Protein AF-A0A218QKJ3-F1 (afdb_monomer_lite)

Secondary structure (DSSP, 8-state):
--------SSSSSSSSSTTTGGG-------HHHHHHHHHHHHHHHHHHHHHHHHHHHHHHHTT-HHHHHHHHHHHHHHHHHHHHHHHHHT-S-HHHIIIIIGGGGSTTSSS-TT--GGG-HHHHHHHHHHHHHHHHHHT--GGGHHHHHHHHHHHHHHHHHHHHHHHHTTTTTSEETTEEEEEHHHHHHHHHHHHHHHH-TT-GGGGS-TTTTTSS--

Sequence (218 aa):
MEICHDDQNLYQTNFNHLTKERFRTTTKVDPQRIWKGFHWSFFINIQGLIICLHRFEMSLAVGNIPAAQIELEAAAQLMMASGASMKLAGSFSRQEYESQVRPTMTPPHVQSNDFSGLMSWEHSWLVKIWKRLQPAFEKLPATLQPEYDKFVAAYFSLAIAHKAVCEKFGGAETGSLRCDKSTAVEVLDRFGQNRWRLIDPNLKVSNGCPFQRFEAEN

pLDDT: mean 80.52, std 21.74, range [24.2, 98.81]

Structure (mmCIF, N/CA/C/O backbone):
data_AF-A0A218QKJ3-F1
#
_entry.id   AF-A0A218QKJ3-F1
#
loop_
_atom_site.group_PDB
_atom_site.id
_atom_site.type_symbol
_atom_site.label_atom_id
_atom_site.label_alt_id
_atom_site.label_comp_id
_atom_site.label_asym_id
_atom_site.label_entity_id
_atom_site.label_seq_id
_atom_site.pdbx_PDB_ins_code
_atom_site.Cartn_x
_atom_site.Cartn_y
_atom_site.Cartn_z
_atom_site.occupancy
_atom_site.B_iso_or_equiv
_atom_site.auth_seq_id
_atom_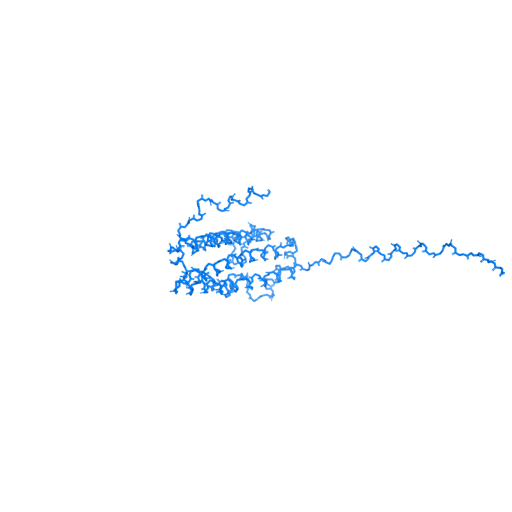site.auth_comp_id
_atom_site.auth_asym_id
_atom_site.auth_atom_id
_atom_site.pdbx_PDB_model_num
ATOM 1 N N . MET A 1 1 ? 69.438 47.096 2.381 1.00 26.27 1 MET A N 1
ATOM 2 C CA . MET A 1 1 ? 70.160 47.579 1.191 1.00 26.27 1 MET A CA 1
ATOM 3 C C . MET A 1 1 ? 69.880 46.570 0.092 1.00 26.27 1 MET A C 1
ATOM 5 O O . MET A 1 1 ? 69.985 45.387 0.374 1.00 26.27 1 MET A O 1
ATOM 9 N N . GLU A 1 2 ? 69.447 47.081 -1.058 1.00 25.34 2 GLU A N 1
ATOM 10 C CA . GLU A 1 2 ? 69.092 46.412 -2.323 1.00 25.34 2 GLU A CA 1
ATOM 11 C C . GLU A 1 2 ? 67.799 45.579 -2.436 1.00 25.34 2 GLU A C 1
ATOM 13 O O . GLU A 1 2 ? 67.572 44.572 -1.774 1.00 25.34 2 GLU A O 1
ATOM 18 N N . ILE A 1 3 ? 66.965 46.090 -3.347 1.00 33.84 3 ILE A N 1
ATOM 19 C CA . ILE A 1 3 ? 65.785 45.529 -4.002 1.00 33.84 3 ILE A CA 1
ATOM 20 C C . ILE A 1 3 ? 66.281 44.961 -5.338 1.00 33.84 3 ILE A C 1
ATOM 22 O O . ILE A 1 3 ? 67.101 45.618 -5.976 1.00 33.84 3 ILE A O 1
ATOM 26 N N . CYS A 1 4 ? 65.727 43.847 -5.824 1.00 24.20 4 CYS A N 1
ATOM 27 C CA . CYS A 1 4 ? 65.583 43.662 -7.271 1.00 24.20 4 CYS A CA 1
ATOM 28 C C . CYS A 1 4 ? 64.344 42.824 -7.615 1.00 24.20 4 CYS A C 1
ATOM 30 O O . CYS A 1 4 ? 64.067 41.804 -6.986 1.00 24.20 4 CYS A O 1
ATOM 32 N N . HIS A 1 5 ? 63.594 43.345 -8.584 1.00 31.83 5 HIS A N 1
ATOM 33 C CA . HIS A 1 5 ? 62.370 42.828 -9.188 1.00 31.83 5 HIS A CA 1
ATOM 34 C C . HIS A 1 5 ? 62.595 41.548 -10.005 1.00 31.83 5 HIS A C 1
ATOM 36 O O . HIS A 1 5 ? 63.638 41.407 -10.631 1.00 31.83 5 HIS A O 1
ATOM 42 N N . ASP A 1 6 ? 61.591 40.665 -10.016 1.00 35.50 6 ASP A N 1
ATOM 43 C CA . ASP A 1 6 ? 60.761 40.282 -11.181 1.00 35.50 6 ASP A CA 1
ATOM 44 C C . ASP A 1 6 ? 60.303 38.823 -11.052 1.00 35.50 6 ASP A C 1
ATOM 46 O O . ASP A 1 6 ? 61.117 37.915 -11.128 1.00 35.50 6 ASP A O 1
ATOM 50 N N . ASP A 1 7 ? 58.996 38.613 -10.842 1.00 36.03 7 ASP A N 1
ATOM 51 C CA . ASP A 1 7 ? 58.264 37.405 -11.264 1.00 36.03 7 ASP A CA 1
ATOM 52 C C . ASP A 1 7 ? 56.765 37.555 -10.933 1.00 36.03 7 ASP A C 1
ATOM 54 O O . ASP A 1 7 ? 56.194 36.911 -10.051 1.00 36.03 7 ASP A O 1
ATOM 58 N N . GLN A 1 8 ? 56.088 38.449 -11.654 1.00 40.66 8 GLN A N 1
ATOM 59 C CA . GLN A 1 8 ? 54.626 38.462 -11.734 1.00 40.66 8 GLN A CA 1
ATOM 60 C C . GLN A 1 8 ? 54.202 38.105 -13.158 1.00 40.66 8 GLN A C 1
ATOM 62 O O . GLN A 1 8 ? 53.822 39.000 -13.902 1.00 40.66 8 GLN A O 1
ATOM 67 N N . ASN A 1 9 ? 54.286 36.827 -13.564 1.00 44.34 9 ASN A N 1
ATOM 68 C CA . ASN A 1 9 ? 53.449 36.317 -14.671 1.00 44.34 9 ASN A CA 1
ATOM 69 C C . ASN A 1 9 ? 53.407 34.789 -14.904 1.00 44.34 9 ASN A C 1
ATOM 71 O O . ASN A 1 9 ? 53.088 34.355 -16.008 1.00 44.34 9 ASN A O 1
ATOM 75 N N . LEU A 1 10 ? 53.651 33.939 -13.897 1.00 37.09 10 LEU A N 1
ATOM 76 C CA . LEU A 1 10 ? 53.623 32.473 -14.098 1.00 37.09 10 LEU A CA 1
ATOM 77 C C . LEU A 1 10 ? 52.616 31.679 -13.249 1.00 37.09 10 LEU A C 1
ATOM 79 O O . LEU A 1 10 ? 52.586 30.455 -13.335 1.00 37.09 10 LEU A O 1
ATOM 83 N N . TYR A 1 11 ? 51.717 32.338 -12.508 1.00 36.16 11 TYR A N 1
ATOM 84 C CA . TYR A 1 11 ? 50.774 31.644 -11.610 1.00 36.16 11 TYR A CA 1
ATOM 85 C C . TYR A 1 11 ? 49.278 31.819 -11.921 1.00 36.16 11 TYR A C 1
ATOM 87 O O . TYR A 1 11 ? 48.446 31.432 -11.103 1.00 36.16 11 TYR A O 1
ATOM 95 N N . GLN A 1 12 ? 48.895 32.316 -13.106 1.00 41.03 12 GLN A N 1
ATOM 96 C CA . GLN A 1 12 ? 47.471 32.510 -13.442 1.00 41.03 12 GLN A CA 1
ATOM 97 C C . GLN A 1 12 ? 46.875 31.515 -14.455 1.00 41.03 12 GLN A C 1
ATOM 99 O O . GLN A 1 12 ? 45.688 31.616 -14.762 1.00 41.03 12 GLN A O 1
ATOM 104 N N . THR A 1 13 ? 47.632 30.541 -14.968 1.00 44.75 13 THR A N 1
ATOM 105 C CA . THR A 1 13 ? 47.156 29.674 -16.071 1.00 44.75 13 THR A CA 1
ATOM 106 C C . THR A 1 13 ? 46.789 28.240 -15.686 1.00 44.75 13 THR A C 1
ATOM 108 O O . THR A 1 13 ? 46.172 27.560 -16.498 1.00 44.75 13 THR A O 1
ATOM 111 N N . ASN A 1 14 ? 47.046 27.784 -14.453 1.00 45.41 14 ASN A N 1
ATOM 112 C CA . ASN A 1 14 ? 46.810 26.377 -14.074 1.00 45.41 14 ASN A CA 1
ATOM 113 C C . ASN A 1 14 ? 45.727 26.116 -13.011 1.00 45.41 14 ASN A C 1
ATOM 115 O O . ASN A 1 14 ? 45.488 24.961 -12.668 1.00 45.41 14 ASN A O 1
ATOM 119 N N . PHE A 1 15 ? 44.998 27.131 -12.534 1.00 39.06 15 PHE A N 1
ATOM 120 C CA . PHE A 1 15 ? 43.922 26.913 -11.546 1.00 39.06 15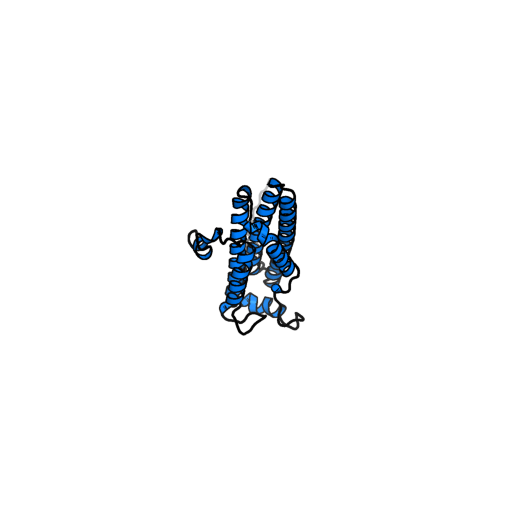 PHE A CA 1
ATOM 121 C C . PHE A 1 15 ? 42.522 26.680 -12.147 1.00 39.06 15 PHE A C 1
ATOM 123 O O . PHE A 1 15 ? 41.641 26.144 -11.473 1.00 39.06 15 PHE A O 1
ATOM 130 N N . ASN A 1 16 ? 42.314 27.017 -13.425 1.00 43.22 16 ASN A N 1
ATOM 131 C CA . ASN A 1 16 ? 40.996 26.929 -14.070 1.00 43.22 16 ASN A CA 1
ATOM 132 C C . ASN A 1 16 ? 40.737 25.614 -14.824 1.00 43.22 16 ASN A C 1
ATOM 134 O O . ASN A 1 16 ? 39.584 25.325 -15.147 1.00 43.22 16 ASN A O 1
ATOM 138 N N . HIS A 1 17 ? 41.768 24.804 -15.094 1.00 41.75 17 HIS A N 1
ATOM 139 C CA . HIS A 1 17 ? 41.601 23.552 -15.845 1.00 41.75 17 HIS A CA 1
ATOM 140 C C . HIS A 1 17 ? 41.357 22.330 -14.941 1.00 41.75 17 HIS A C 1
ATOM 142 O O . HIS A 1 17 ? 40.663 21.400 -15.341 1.00 41.75 17 HIS A O 1
ATOM 148 N N . LEU A 1 18 ? 41.846 22.350 -13.694 1.00 45.19 18 LEU A N 1
ATOM 149 C CA . LEU A 1 18 ? 41.719 21.227 -12.749 1.00 45.19 18 LEU A CA 1
ATOM 150 C C . LEU A 1 18 ? 40.442 21.265 -11.888 1.00 45.19 18 LEU A C 1
ATOM 152 O O . LEU A 1 18 ? 40.102 20.282 -11.233 1.00 45.19 18 LEU A O 1
ATOM 156 N N . THR A 1 19 ? 39.705 22.377 -11.895 1.00 45.38 19 THR A N 1
ATOM 157 C CA . THR A 1 19 ? 38.467 22.554 -11.113 1.00 45.38 19 THR A CA 1
ATOM 158 C C . THR A 1 19 ? 37.191 22.312 -11.926 1.00 45.38 19 THR A C 1
ATOM 160 O O . THR A 1 19 ? 36.153 22.003 -11.343 1.00 45.38 19 THR A O 1
ATOM 163 N N . LYS A 1 20 ? 37.252 22.368 -13.265 1.00 44.00 20 LYS A N 1
ATOM 164 C CA . LYS A 1 20 ? 36.084 22.157 -14.143 1.00 44.00 20 LYS A CA 1
ATOM 165 C C . LYS A 1 20 ? 35.767 20.690 -14.441 1.00 44.00 20 LYS A C 1
ATOM 167 O O . LYS A 1 20 ? 34.597 20.364 -14.617 1.00 44.00 20 LYS A O 1
ATOM 172 N N . GLU A 1 21 ? 36.759 19.801 -14.450 1.00 41.22 21 GLU A N 1
ATOM 173 C CA . GLU A 1 21 ? 36.525 18.378 -14.755 1.00 41.22 21 GLU A CA 1
ATOM 174 C C . GLU A 1 21 ? 36.031 17.560 -13.555 1.00 41.22 21 GLU A C 1
ATOM 176 O O . GLU A 1 21 ? 35.407 16.517 -13.729 1.00 41.22 21 GLU A O 1
ATOM 181 N N . ARG A 1 22 ? 36.219 18.047 -12.322 1.00 45.00 22 ARG A N 1
ATOM 182 C CA . ARG A 1 22 ? 35.853 17.295 -11.109 1.00 45.00 22 ARG A CA 1
ATOM 183 C C . ARG A 1 22 ? 34.392 17.456 -10.669 1.00 45.00 22 ARG A C 1
ATOM 185 O O . ARG A 1 22 ? 33.974 16.806 -9.719 1.00 45.00 22 ARG A O 1
ATOM 192 N N . PHE A 1 23 ? 33.615 18.296 -11.357 1.00 50.22 23 PHE A N 1
ATOM 193 C CA . PHE A 1 23 ? 32.250 18.676 -10.958 1.00 50.22 23 PHE A CA 1
ATOM 194 C C . PHE A 1 23 ? 31.146 18.294 -11.956 1.00 50.22 23 PHE A C 1
ATOM 196 O O . PHE A 1 23 ? 30.033 18.810 -11.866 1.00 50.22 23 PHE A O 1
ATOM 203 N N . ARG A 1 24 ? 31.404 17.374 -12.895 1.00 48.19 24 ARG A N 1
ATOM 204 C CA . ARG A 1 24 ? 30.363 16.818 -13.782 1.00 48.19 24 ARG A CA 1
ATOM 205 C C . ARG A 1 24 ? 30.583 15.345 -14.117 1.00 48.19 24 ARG A C 1
ATOM 207 O O . ARG A 1 24 ? 30.546 14.935 -15.268 1.00 48.19 24 ARG A O 1
ATOM 214 N N . THR A 1 25 ? 30.708 14.517 -13.094 1.00 43.50 25 THR A N 1
ATOM 215 C CA . THR A 1 25 ? 30.174 13.157 -13.188 1.00 43.50 25 THR A CA 1
ATOM 216 C C . THR A 1 25 ? 29.020 13.085 -12.216 1.00 43.50 25 THR A C 1
ATOM 218 O O . THR A 1 25 ? 29.196 12.709 -11.059 1.00 43.50 25 THR A O 1
ATOM 221 N N . THR A 1 26 ? 27.831 13.495 -12.665 1.00 52.53 26 THR A N 1
ATOM 222 C CA . THR A 1 26 ? 26.588 13.036 -12.047 1.00 52.53 26 THR A CA 1
ATOM 223 C C . THR A 1 26 ? 26.713 11.522 -12.027 1.00 52.53 26 THR A C 1
ATOM 225 O O . THR A 1 26 ? 26.722 10.895 -13.086 1.00 52.53 26 THR A O 1
ATOM 228 N N . THR A 1 27 ? 26.955 10.933 -10.858 1.00 54.50 27 THR A N 1
ATOM 229 C CA . THR A 1 27 ? 27.052 9.483 -10.731 1.00 54.50 27 THR A CA 1
ATOM 230 C C . THR A 1 27 ? 25.664 8.981 -11.078 1.00 54.50 27 THR A C 1
ATOM 232 O O . THR A 1 27 ? 24.740 9.101 -10.277 1.00 54.50 27 THR A O 1
ATOM 235 N N . LYS A 1 28 ? 25.473 8.553 -12.328 1.00 72.12 28 LYS A N 1
ATOM 236 C CA . LYS A 1 28 ? 24.187 8.055 -12.788 1.00 72.12 28 LYS A CA 1
ATOM 237 C C . LYS A 1 28 ? 23.906 6.820 -11.943 1.00 72.12 28 LYS A C 1
ATOM 239 O O . LYS A 1 28 ? 24.621 5.826 -12.046 1.00 72.12 28 LYS A O 1
ATOM 244 N N . VAL A 1 29 ? 22.962 6.940 -11.014 1.00 79.19 29 VAL A N 1
ATOM 245 C CA . VAL A 1 29 ? 22.642 5.856 -10.090 1.00 79.19 29 VAL A CA 1
ATOM 246 C C . VAL A 1 29 ? 22.086 4.702 -10.920 1.00 79.19 29 VAL A C 1
ATOM 248 O O . VAL A 1 29 ? 21.193 4.900 -11.740 1.00 79.19 29 VAL A O 1
ATOM 251 N N . ASP A 1 30 ? 22.651 3.514 -10.731 1.00 92.50 30 ASP A N 1
ATOM 252 C CA . ASP A 1 30 ? 22.286 2.303 -11.465 1.00 92.50 30 ASP A CA 1
ATOM 253 C C . ASP A 1 30 ? 20.786 1.963 -11.275 1.00 92.50 30 ASP A C 1
ATOM 255 O O . ASP A 1 30 ? 20.358 1.741 -10.132 1.00 92.50 30 ASP A O 1
ATOM 259 N N . PRO A 1 31 ? 19.987 1.885 -12.362 1.00 94.19 31 PRO A N 1
ATOM 260 C CA . PRO A 1 31 ? 18.581 1.486 -12.325 1.00 94.19 31 PRO A CA 1
ATOM 261 C C . PRO A 1 31 ? 18.326 0.175 -11.578 1.00 94.19 31 PRO A C 1
ATOM 263 O O . PRO A 1 31 ? 17.335 0.072 -10.854 1.00 94.19 31 PRO A O 1
ATOM 266 N N . GLN A 1 32 ? 19.222 -0.816 -11.676 1.00 92.81 32 GLN A N 1
ATOM 267 C CA . GLN A 1 32 ? 19.058 -2.071 -10.937 1.00 92.81 32 GLN A CA 1
ATOM 268 C C . GLN A 1 32 ? 19.206 -1.869 -9.429 1.00 92.81 32 GLN A C 1
ATOM 270 O O . GLN A 1 32 ? 18.462 -2.471 -8.650 1.00 92.81 32 GLN A O 1
ATOM 275 N N . ARG A 1 33 ? 20.149 -1.024 -8.995 1.00 94.31 33 ARG A N 1
ATOM 276 C CA . ARG A 1 33 ? 20.320 -0.678 -7.576 1.00 94.31 33 ARG A CA 1
ATOM 277 C C . ARG A 1 33 ? 19.131 0.107 -7.040 1.00 94.31 33 ARG A C 1
ATOM 279 O O . ARG A 1 33 ? 18.697 -0.194 -5.931 1.00 94.31 33 ARG A O 1
ATOM 286 N N . ILE A 1 34 ? 18.582 1.045 -7.816 1.00 95.19 34 ILE A N 1
ATOM 287 C CA . ILE A 1 34 ? 17.342 1.762 -7.469 1.00 95.19 34 ILE A CA 1
ATOM 288 C C . ILE A 1 34 ? 16.198 0.762 -7.311 1.00 95.19 34 ILE A C 1
ATOM 290 O O . ILE A 1 34 ? 15.566 0.704 -6.255 1.00 95.19 34 ILE A O 1
ATOM 294 N N . TRP A 1 35 ? 15.971 -0.064 -8.336 1.00 94.06 35 TRP A N 1
ATOM 295 C CA . TRP A 1 35 ? 14.900 -1.053 -8.352 1.00 94.06 35 TRP A CA 1
ATOM 296 C C . TRP A 1 35 ? 14.978 -1.978 -7.138 1.00 94.06 35 TRP A C 1
ATOM 298 O O . TRP A 1 35 ? 14.021 -2.065 -6.370 1.00 94.06 35 TRP A O 1
ATOM 308 N N . LYS A 1 36 ? 16.133 -2.620 -6.920 1.00 92.69 36 LYS A N 1
ATOM 309 C CA . LYS A 1 36 ? 16.341 -3.526 -5.785 1.00 92.69 36 LYS A CA 1
ATOM 310 C C . LYS A 1 36 ? 16.189 -2.775 -4.463 1.00 92.69 36 LYS A C 1
ATOM 312 O O . LYS A 1 36 ? 15.364 -3.170 -3.649 1.00 92.69 36 LYS A O 1
ATOM 317 N N . GLY A 1 37 ? 16.920 -1.682 -4.258 1.00 95.25 37 GLY A N 1
ATOM 318 C CA . GLY A 1 37 ? 16.936 -0.956 -2.984 1.00 95.25 37 GLY A CA 1
ATOM 319 C C . GLY A 1 37 ? 15.545 -0.527 -2.516 1.00 95.25 37 GLY A C 1
ATOM 320 O O . GLY A 1 37 ? 15.184 -0.739 -1.357 1.00 95.25 37 GLY A O 1
ATOM 321 N N . PHE A 1 38 ? 14.720 -0.005 -3.423 1.00 96.50 38 PHE A N 1
ATOM 322 C CA . PHE A 1 38 ? 13.376 0.430 -3.056 1.00 96.50 38 PHE A CA 1
ATOM 323 C C . PHE A 1 38 ? 12.346 -0.706 -2.989 1.00 96.50 38 PHE A C 1
ATOM 325 O O . PHE A 1 38 ? 11.411 -0.601 -2.198 1.00 96.50 38 PHE A O 1
ATOM 332 N N . HIS A 1 39 ? 12.543 -1.830 -3.690 1.00 93.25 39 HIS A N 1
ATOM 333 C CA . HIS A 1 39 ? 11.763 -3.046 -3.418 1.00 93.25 39 HIS A CA 1
ATOM 334 C C . HIS A 1 39 ? 12.058 -3.607 -2.022 1.00 93.25 39 HIS A C 1
ATOM 336 O O . HIS A 1 39 ? 11.133 -3.981 -1.307 1.00 93.25 39 HIS A O 1
ATOM 342 N N . TRP A 1 40 ? 13.322 -3.609 -1.592 1.00 94.38 40 TRP A N 1
ATOM 343 C CA . TRP A 1 40 ? 13.688 -3.988 -0.223 1.00 94.38 40 TRP A CA 1
ATOM 344 C C . TRP A 1 40 ? 13.031 -3.068 0.813 1.00 94.38 40 TRP A C 1
ATOM 346 O O . TRP A 1 40 ? 12.426 -3.553 1.767 1.00 94.38 40 TRP A O 1
ATOM 356 N N . SER A 1 41 ? 13.073 -1.750 0.590 1.00 96.75 41 SER A N 1
ATOM 357 C CA . SER A 1 41 ? 12.366 -0.779 1.437 1.00 96.75 41 SER A CA 1
ATOM 358 C C . SER A 1 41 ? 10.858 -1.049 1.489 1.00 96.75 41 SER A C 1
ATOM 360 O O . SER A 1 41 ? 10.281 -1.050 2.575 1.00 96.75 41 SER A O 1
ATOM 362 N N . PHE A 1 42 ? 10.228 -1.341 0.347 1.00 95.69 42 PHE A N 1
ATOM 363 C CA . PHE A 1 42 ? 8.821 -1.733 0.300 1.00 95.69 42 PHE A CA 1
ATOM 364 C C . PHE A 1 42 ? 8.546 -2.958 1.182 1.00 95.69 42 PHE A C 1
ATOM 366 O O . PHE A 1 42 ? 7.644 -2.907 2.012 1.00 95.69 42 PHE A O 1
ATOM 373 N N . PHE A 1 43 ? 9.333 -4.033 1.069 1.00 94.06 43 PHE A N 1
ATOM 374 C CA . PHE A 1 43 ? 9.113 -5.240 1.872 1.00 94.06 43 PHE A CA 1
ATOM 375 C C . PHE A 1 43 ? 9.272 -4.996 3.376 1.00 94.06 43 PHE A C 1
ATOM 377 O O . PHE A 1 43 ? 8.445 -5.473 4.149 1.00 94.06 43 PHE A O 1
ATOM 384 N N . ILE A 1 44 ? 10.262 -4.202 3.793 1.00 96.75 44 ILE A N 1
ATOM 385 C CA . ILE A 1 44 ? 10.436 -3.823 5.205 1.00 96.75 44 ILE A CA 1
ATOM 386 C C . ILE A 1 44 ? 9.209 -3.053 5.713 1.00 96.75 44 ILE A C 1
ATOM 388 O O . ILE A 1 44 ? 8.689 -3.359 6.787 1.00 96.75 44 ILE A O 1
ATOM 392 N N . ASN A 1 45 ? 8.692 -2.107 4.923 1.00 97.88 45 ASN A N 1
ATOM 393 C CA . ASN A 1 45 ? 7.484 -1.362 5.279 1.00 97.88 45 ASN A CA 1
ATOM 394 C C . ASN A 1 45 ? 6.258 -2.284 5.399 1.00 97.88 45 ASN A C 1
ATOM 396 O O . ASN A 1 45 ? 5.472 -2.137 6.334 1.00 97.88 45 ASN A O 1
ATOM 400 N N . ILE A 1 46 ? 6.116 -3.278 4.512 1.00 96.69 46 ILE A N 1
ATOM 401 C CA . ILE A 1 46 ? 5.042 -4.280 4.595 1.00 96.69 46 ILE A CA 1
ATOM 402 C C . ILE A 1 46 ? 5.179 -5.159 5.845 1.00 96.69 46 ILE A C 1
ATOM 404 O O . ILE A 1 46 ? 4.175 -5.440 6.500 1.00 96.69 46 ILE A O 1
ATOM 408 N N . GLN A 1 47 ? 6.391 -5.578 6.210 1.00 97.19 47 GLN A N 1
ATOM 409 C CA . GLN A 1 47 ? 6.625 -6.354 7.432 1.00 97.19 47 GLN A CA 1
ATOM 410 C C . GLN A 1 47 ? 6.265 -5.546 8.687 1.00 97.19 47 GLN A C 1
ATOM 412 O O . GLN A 1 47 ? 5.572 -6.058 9.566 1.00 97.19 47 GLN A O 1
ATOM 417 N N . GLY A 1 48 ? 6.651 -4.268 8.743 1.00 98.38 48 GLY A N 1
ATOM 418 C CA . GLY A 1 48 ? 6.224 -3.361 9.811 1.00 98.38 48 GLY A CA 1
ATOM 419 C C . GLY A 1 48 ? 4.701 -3.217 9.866 1.00 98.38 48 GLY A C 1
ATOM 420 O O . GLY A 1 48 ? 4.102 -3.364 10.927 1.00 98.38 48 GLY A O 1
ATOM 421 N N . LEU A 1 49 ? 4.062 -3.006 8.711 1.00 98.44 49 LEU A N 1
ATOM 422 C CA . LEU A 1 49 ? 2.608 -2.883 8.594 1.00 98.44 49 LEU A CA 1
ATOM 423 C C . LEU A 1 49 ? 1.892 -4.130 9.136 1.00 98.44 49 LEU A C 1
ATOM 425 O O . LEU A 1 49 ? 0.908 -4.017 9.862 1.00 98.44 49 LEU A O 1
ATOM 429 N N . ILE A 1 50 ? 2.394 -5.322 8.805 1.00 98.19 50 ILE A N 1
ATOM 430 C CA . ILE A 1 50 ? 1.886 -6.602 9.315 1.00 98.19 50 ILE A CA 1
ATOM 431 C C . ILE A 1 50 ? 1.939 -6.642 10.848 1.00 98.19 50 ILE A C 1
ATOM 433 O O . ILE A 1 50 ? 0.965 -7.056 11.480 1.00 98.19 50 ILE A O 1
ATOM 437 N N . ILE A 1 51 ? 3.054 -6.208 11.441 1.00 98.50 51 ILE A N 1
ATOM 438 C CA . ILE A 1 51 ? 3.236 -6.176 12.898 1.00 98.50 51 ILE A CA 1
ATOM 439 C C . ILE A 1 51 ? 2.248 -5.196 13.536 1.00 98.50 51 ILE A C 1
ATOM 441 O O . ILE A 1 51 ? 1.563 -5.573 14.488 1.00 98.50 51 ILE A O 1
ATOM 445 N N . CYS A 1 52 ? 2.122 -3.983 12.991 1.00 98.69 52 CYS A N 1
ATOM 446 C CA . CYS A 1 52 ? 1.184 -2.978 13.491 1.00 98.69 52 CYS A CA 1
ATOM 447 C C . CYS A 1 52 ? -0.264 -3.468 13.431 1.00 98.69 52 CYS A C 1
ATOM 449 O O . CYS A 1 52 ? -0.981 -3.404 14.423 1.00 98.69 52 CYS A O 1
ATOM 451 N N . LEU A 1 53 ? -0.688 -4.068 12.315 1.00 98.50 53 LEU A N 1
ATOM 452 C CA . LEU A 1 53 ? -2.043 -4.611 12.192 1.00 98.50 53 LEU A CA 1
ATOM 453 C C . LEU A 1 53 ? -2.317 -5.759 13.172 1.00 98.50 53 LEU A C 1
ATOM 455 O O . LEU A 1 53 ? -3.438 -5.895 13.660 1.00 98.50 53 LEU A O 1
ATOM 459 N N . HIS A 1 54 ? -1.307 -6.565 13.497 1.00 98.06 54 HIS A N 1
ATOM 460 C CA . HIS A 1 54 ? -1.459 -7.601 14.514 1.00 98.06 54 HIS A CA 1
ATOM 461 C C . HIS A 1 54 ? -1.585 -7.011 15.926 1.00 98.06 54 HIS A C 1
ATOM 463 O O . HIS A 1 54 ? -2.434 -7.438 16.704 1.00 98.06 54 HIS A O 1
ATOM 469 N N . ARG A 1 55 ? -0.791 -5.990 16.258 1.00 98.56 55 ARG A N 1
ATOM 470 C CA . ARG A 1 55 ? -0.886 -5.302 17.555 1.00 98.56 55 ARG A CA 1
ATOM 471 C C . ARG A 1 55 ? -2.174 -4.499 17.701 1.00 98.56 55 ARG A C 1
ATOM 473 O O . ARG A 1 55 ? -2.748 -4.469 18.789 1.00 98.56 55 ARG A O 1
ATOM 480 N N . PHE A 1 56 ? -2.657 -3.910 16.612 1.00 98.56 56 PHE A N 1
ATOM 481 C CA . PHE A 1 56 ? -3.974 -3.292 16.525 1.00 98.56 56 PHE A CA 1
ATOM 482 C C . PHE A 1 56 ? -5.077 -4.300 16.872 1.00 98.56 56 PHE A C 1
ATOM 484 O O . PHE A 1 56 ? -5.884 -4.039 17.761 1.00 98.56 56 PHE A O 1
ATOM 491 N N . GLU A 1 57 ? -5.058 -5.482 16.246 1.00 97.62 57 GLU A N 1
ATOM 492 C CA . GLU A 1 57 ? -5.994 -6.580 16.528 1.00 97.62 57 GLU A CA 1
ATOM 493 C C . GLU A 1 57 ? -5.990 -6.974 18.013 1.00 97.62 57 GLU A C 1
ATOM 495 O O . GLU A 1 57 ? -7.043 -7.055 18.646 1.00 97.62 57 GLU A O 1
ATOM 500 N N . MET A 1 58 ? -4.800 -7.168 18.589 1.00 98.06 58 MET A N 1
ATOM 501 C CA . MET A 1 58 ? -4.642 -7.517 20.004 1.00 98.06 58 MET A CA 1
ATOM 502 C C . MET A 1 58 ? -5.161 -6.413 20.933 1.00 98.06 58 MET A C 1
ATOM 504 O O . MET A 1 58 ? -5.830 -6.705 21.922 1.00 98.06 58 MET A O 1
ATOM 508 N N . SER A 1 59 ? -4.876 -5.150 20.609 1.00 98.38 59 SER A N 1
ATOM 509 C CA . SER A 1 59 ? -5.300 -3.992 21.403 1.00 98.38 59 SER A CA 1
ATOM 510 C C . SER A 1 59 ? -6.816 -3.819 21.380 1.00 98.38 59 SER A C 1
ATOM 512 O O . SER A 1 59 ? -7.420 -3.571 22.423 1.00 98.38 59 SER A O 1
ATOM 514 N N . LEU A 1 60 ? -7.444 -4.030 20.218 1.00 97.00 60 LEU A N 1
ATOM 515 C CA . LEU A 1 60 ? -8.899 -4.066 20.095 1.00 97.00 60 LEU A CA 1
ATOM 516 C C . LEU A 1 60 ? -9.519 -5.175 20.946 1.00 97.00 60 LEU A C 1
ATOM 518 O O . LEU A 1 60 ? -10.494 -4.921 21.651 1.00 97.00 60 LEU A O 1
ATOM 522 N N . ALA A 1 61 ? -8.949 -6.383 20.915 1.00 96.12 61 ALA A N 1
ATOM 523 C CA . ALA A 1 61 ? -9.484 -7.535 21.641 1.00 96.12 61 ALA A CA 1
ATOM 524 C C . ALA A 1 61 ? -9.536 -7.321 23.165 1.00 96.12 61 ALA A C 1
ATOM 526 O O . ALA A 1 61 ? -10.420 -7.860 23.827 1.00 96.12 61 ALA A O 1
ATOM 527 N N . VAL A 1 62 ? -8.620 -6.518 23.717 1.00 97.69 62 VAL A N 1
ATOM 528 C CA . VAL A 1 62 ? -8.576 -6.184 25.153 1.00 97.69 62 VAL A CA 1
ATOM 529 C C . VAL A 1 62 ? -9.190 -4.818 25.486 1.00 97.69 62 VAL A C 1
ATOM 531 O O . VAL A 1 62 ? -9.097 -4.367 26.624 1.00 97.69 62 VAL A O 1
ATOM 534 N N . GLY A 1 63 ? -9.797 -4.132 24.510 1.00 97.19 63 GLY A N 1
ATOM 535 C CA . GLY A 1 63 ? -10.411 -2.814 24.705 1.00 97.19 63 GLY A CA 1
ATOM 536 C C . GLY A 1 63 ? -9.420 -1.663 24.923 1.00 97.19 63 GLY A C 1
ATOM 537 O O . GLY A 1 63 ? -9.820 -0.587 25.364 1.00 97.19 63 GLY A O 1
ATOM 538 N N . ASN A 1 64 ? -8.133 -1.848 24.611 1.00 98.25 64 ASN A N 1
ATOM 539 C CA . ASN A 1 64 ? -7.116 -0.803 24.729 1.00 98.25 64 ASN A CA 1
ATOM 540 C C . ASN A 1 64 ? -7.149 0.123 23.503 1.00 98.25 64 ASN A C 1
ATOM 542 O O . ASN A 1 64 ? -6.335 0.015 22.583 1.00 98.25 64 ASN A O 1
ATOM 546 N N . ILE A 1 65 ? -8.125 1.032 23.493 1.00 97.88 65 ILE A N 1
ATOM 547 C CA . ILE A 1 65 ? -8.357 1.964 22.383 1.00 97.88 65 ILE A CA 1
ATOM 548 C C . ILE A 1 65 ? -7.148 2.874 22.096 1.00 97.88 65 ILE A C 1
ATOM 550 O O . ILE A 1 65 ? -6.797 2.982 20.921 1.00 97.88 65 ILE A O 1
ATOM 554 N N . PRO A 1 66 ? -6.454 3.468 23.091 1.00 98.31 66 PRO A N 1
ATOM 555 C CA . PRO A 1 66 ? -5.274 4.291 22.812 1.00 98.31 66 PRO A CA 1
ATOM 556 C C . PRO A 1 66 ? -4.155 3.530 22.088 1.00 98.31 66 PRO A C 1
ATOM 558 O O . PRO A 1 66 ? -3.561 4.049 21.146 1.00 98.31 66 PRO A O 1
ATOM 561 N N . ALA A 1 67 ? -3.886 2.278 22.475 1.00 98.56 67 ALA A N 1
ATOM 562 C CA . ALA A 1 67 ? -2.896 1.458 21.775 1.00 98.56 67 ALA A CA 1
ATOM 563 C C . ALA A 1 67 ? -3.358 1.095 20.354 1.00 98.56 67 ALA A C 1
ATOM 565 O O . ALA A 1 67 ? -2.565 1.148 19.416 1.00 98.56 67 ALA A O 1
ATOM 566 N N . ALA A 1 68 ? -4.649 0.794 20.172 1.00 98.50 68 ALA A N 1
ATOM 567 C CA . ALA A 1 68 ? -5.212 0.541 18.849 1.00 98.50 68 ALA A CA 1
ATOM 568 C C . ALA A 1 68 ? -5.084 1.766 17.918 1.00 98.50 68 ALA A C 1
ATOM 570 O O . ALA A 1 68 ? -4.742 1.599 16.750 1.00 98.50 68 ALA A O 1
ATOM 571 N N . GLN A 1 69 ? -5.286 2.987 18.428 1.00 98.56 69 GLN A N 1
ATOM 572 C CA . GLN A 1 69 ? -5.092 4.224 17.658 1.00 98.56 69 GLN A CA 1
ATOM 573 C C . GLN A 1 69 ? -3.648 4.353 17.161 1.00 98.56 69 GLN A C 1
ATOM 575 O O . GLN A 1 69 ? -3.422 4.558 15.969 1.00 98.56 69 GLN A O 1
ATOM 580 N N . ILE A 1 70 ? -2.670 4.167 18.055 1.00 98.69 70 ILE A N 1
ATOM 581 C CA . ILE A 1 70 ? -1.240 4.250 17.718 1.00 98.69 70 ILE A CA 1
ATOM 582 C C . ILE A 1 70 ? -0.878 3.248 16.619 1.00 98.69 70 ILE A C 1
ATOM 584 O O . ILE A 1 70 ? -0.217 3.604 15.645 1.00 98.69 70 ILE A O 1
ATOM 588 N N . GLU A 1 71 ? -1.320 1.999 16.758 1.00 98.75 71 GLU A N 1
ATOM 589 C CA . GLU A 1 71 ? -0.970 0.941 15.809 1.00 98.75 71 GLU A CA 1
ATOM 590 C C . GLU A 1 71 ? -1.663 1.120 14.449 1.00 98.75 71 GLU A C 1
ATOM 592 O O . GLU A 1 71 ? -1.064 0.827 13.413 1.00 98.75 71 GLU A O 1
ATOM 597 N N . LEU A 1 72 ? -2.893 1.649 14.415 1.00 98.44 72 LEU A N 1
ATOM 598 C CA . LEU A 1 72 ? -3.591 1.927 13.157 1.00 98.44 72 LEU A CA 1
ATOM 599 C C . LEU A 1 72 ? -2.998 3.138 12.418 1.00 98.44 72 LEU A C 1
ATOM 601 O O . LEU A 1 72 ? -2.826 3.092 11.199 1.00 98.44 72 LEU A O 1
ATOM 605 N N . GLU A 1 73 ? -2.607 4.185 13.147 1.00 98.56 73 GLU A N 1
ATOM 606 C CA . GLU A 1 73 ? -1.865 5.324 12.593 1.00 98.56 73 GLU A CA 1
ATOM 607 C C . GLU A 1 73 ? -0.502 4.878 12.038 1.00 98.56 73 GLU A C 1
ATOM 609 O O . GLU A 1 73 ? -0.151 5.206 10.902 1.00 98.56 73 GLU A O 1
ATOM 614 N N . ALA A 1 74 ? 0.251 4.066 12.788 1.00 98.81 74 ALA A N 1
ATOM 615 C CA . ALA A 1 74 ? 1.522 3.512 12.323 1.00 98.81 74 ALA A CA 1
ATOM 616 C C . ALA A 1 74 ? 1.341 2.647 11.062 1.00 98.81 74 ALA A C 1
ATOM 618 O O . ALA A 1 74 ? 2.114 2.762 10.107 1.00 98.81 74 ALA A O 1
ATOM 619 N N . ALA A 1 75 ? 0.281 1.831 11.012 1.00 98.69 75 ALA A N 1
ATOM 620 C CA . ALA A 1 75 ? -0.079 1.059 9.827 1.00 98.69 75 ALA A CA 1
ATOM 621 C C . ALA A 1 75 ? -0.352 1.964 8.609 1.00 98.69 75 ALA A C 1
ATOM 623 O O . ALA A 1 75 ? 0.140 1.678 7.513 1.00 98.69 75 ALA A O 1
ATOM 624 N N . ALA A 1 76 ? -1.076 3.074 8.784 1.00 98.56 76 ALA A N 1
ATOM 625 C CA . ALA A 1 76 ? -1.313 4.046 7.716 1.00 98.56 76 ALA A CA 1
ATOM 626 C C . ALA A 1 76 ? -0.001 4.670 7.202 1.00 98.56 76 ALA A C 1
ATOM 628 O O . ALA A 1 76 ? 0.232 4.724 5.991 1.00 98.56 76 ALA A O 1
ATOM 629 N N . GLN A 1 77 ? 0.901 5.069 8.103 1.00 98.69 77 GLN A N 1
ATOM 630 C CA . GLN A 1 77 ? 2.198 5.648 7.735 1.00 98.69 77 GLN A CA 1
ATOM 631 C C . GLN A 1 77 ? 3.090 4.654 6.982 1.00 98.69 77 GLN A C 1
ATOM 633 O O . GLN A 1 77 ? 3.687 5.005 5.963 1.00 98.69 77 GLN A O 1
ATOM 638 N N . LEU A 1 78 ? 3.140 3.393 7.418 1.00 98.69 78 LEU A N 1
ATOM 639 C CA . LEU A 1 78 ? 3.904 2.338 6.741 1.00 98.69 78 LEU A CA 1
ATOM 640 C C . LEU A 1 78 ? 3.329 2.005 5.360 1.00 98.69 78 LEU A C 1
ATOM 642 O O . LEU A 1 78 ? 4.071 1.692 4.424 1.00 98.69 78 LEU A O 1
ATOM 646 N N . MET A 1 79 ? 2.014 2.128 5.192 1.00 98.06 79 MET A N 1
ATOM 647 C CA . MET A 1 79 ? 1.365 1.978 3.894 1.00 98.06 79 MET A CA 1
ATOM 648 C C . MET A 1 79 ? 1.694 3.137 2.943 1.00 98.06 79 MET A C 1
ATOM 650 O O . MET A 1 79 ? 2.021 2.895 1.779 1.00 98.06 79 MET A O 1
ATOM 654 N N . MET A 1 80 ? 1.722 4.377 3.443 1.00 98.25 80 MET A N 1
ATOM 655 C CA . MET A 1 80 ? 2.208 5.537 2.684 1.00 98.25 80 MET A CA 1
ATOM 656 C C . MET A 1 80 ? 3.682 5.392 2.299 1.00 98.25 80 MET A C 1
ATOM 658 O O . MET A 1 80 ? 4.042 5.601 1.138 1.00 98.25 80 MET A O 1
ATOM 662 N N . ALA A 1 81 ? 4.528 4.972 3.243 1.00 98.19 81 ALA A N 1
ATOM 663 C CA . ALA A 1 81 ? 5.942 4.710 3.000 1.00 98.19 81 ALA A CA 1
ATOM 664 C C . ALA A 1 81 ? 6.131 3.627 1.929 1.00 98.19 81 ALA A C 1
ATOM 666 O O . ALA A 1 81 ? 6.942 3.793 1.024 1.00 98.19 81 ALA A O 1
ATOM 667 N N . SER A 1 82 ? 5.317 2.567 1.956 1.00 97.81 82 SER A N 1
ATOM 668 C CA . SER A 1 82 ? 5.296 1.536 0.910 1.00 97.81 82 SER A CA 1
ATOM 669 C C . SER A 1 82 ? 4.979 2.123 -0.472 1.00 97.81 82 SER A C 1
ATOM 671 O O . SER A 1 82 ? 5.629 1.773 -1.459 1.00 97.81 82 SER A O 1
ATOM 673 N N . GLY A 1 83 ? 4.015 3.047 -0.557 1.00 96.69 83 GLY A N 1
ATOM 674 C CA . GLY A 1 83 ? 3.697 3.764 -1.795 1.00 96.69 83 GLY A CA 1
ATOM 675 C C . GLY A 1 83 ? 4.852 4.641 -2.285 1.00 96.69 83 GLY A C 1
ATOM 676 O O . GLY A 1 83 ? 5.165 4.645 -3.476 1.00 96.69 83 GLY A O 1
ATOM 677 N N . ALA A 1 84 ? 5.535 5.340 -1.376 1.00 97.69 84 ALA A N 1
ATOM 678 C CA . ALA A 1 84 ? 6.724 6.128 -1.701 1.00 97.69 84 ALA A CA 1
ATOM 679 C C . ALA A 1 84 ? 7.879 5.246 -2.204 1.00 97.69 84 ALA A C 1
ATOM 681 O O . ALA A 1 84 ? 8.485 5.567 -3.229 1.00 97.69 84 ALA A O 1
ATOM 682 N N . SER A 1 85 ? 8.132 4.103 -1.558 1.00 97.50 85 SER A N 1
ATOM 683 C CA . SER A 1 85 ? 9.117 3.116 -2.015 1.00 97.50 85 SER A CA 1
ATOM 684 C C . SER A 1 85 ? 8.808 2.650 -3.440 1.00 97.50 85 SER A C 1
ATOM 686 O O . SER A 1 85 ? 9.709 2.610 -4.270 1.00 97.50 85 SER A O 1
ATOM 688 N N . MET A 1 86 ? 7.540 2.387 -3.775 1.00 94.06 86 MET A N 1
ATOM 689 C CA . MET A 1 86 ? 7.147 2.026 -5.144 1.00 94.06 86 MET A CA 1
ATOM 690 C C . MET A 1 86 ? 7.471 3.136 -6.152 1.00 94.06 86 MET A C 1
ATOM 692 O O . MET A 1 86 ? 8.114 2.869 -7.167 1.00 94.06 86 MET A O 1
ATOM 696 N N . LYS A 1 87 ? 7.106 4.392 -5.859 1.00 96.12 87 LYS A N 1
ATOM 697 C CA . LYS A 1 87 ? 7.429 5.536 -6.736 1.00 96.12 87 LYS A CA 1
ATOM 698 C C . LYS A 1 87 ? 8.937 5.663 -6.969 1.00 96.12 87 LYS A C 1
ATOM 700 O O . LYS A 1 87 ? 9.374 5.848 -8.103 1.00 96.12 87 LYS A O 1
ATOM 705 N N . LEU A 1 88 ? 9.732 5.522 -5.908 1.00 96.06 88 LEU A N 1
ATOM 706 C CA . LEU A 1 88 ? 11.191 5.609 -5.975 1.00 96.06 88 LEU A CA 1
ATOM 707 C C . LEU A 1 88 ? 11.811 4.422 -6.723 1.00 96.06 88 LEU A C 1
ATOM 709 O O . LEU A 1 88 ? 12.748 4.620 -7.497 1.00 96.06 88 LEU A O 1
ATOM 713 N N . ALA A 1 89 ? 11.248 3.218 -6.588 1.00 94.38 89 ALA A N 1
ATOM 714 C CA . ALA A 1 89 ? 11.644 2.052 -7.378 1.00 94.38 89 ALA A CA 1
ATOM 715 C C . ALA A 1 89 ? 11.428 2.266 -8.884 1.00 94.38 89 ALA A C 1
ATOM 717 O O . ALA A 1 89 ? 12.116 1.645 -9.686 1.00 94.38 89 ALA A O 1
ATOM 718 N N . GLY A 1 90 ? 10.506 3.153 -9.267 1.00 93.62 90 GLY A N 1
ATOM 719 C CA . GLY A 1 90 ? 10.232 3.544 -10.647 1.00 93.62 90 GLY A CA 1
ATOM 720 C C . GLY A 1 90 ? 10.895 4.851 -11.095 1.00 93.62 90 GLY A C 1
ATOM 721 O O . GLY A 1 90 ? 10.474 5.413 -12.104 1.00 93.62 90 GLY A O 1
ATOM 722 N N . SER A 1 91 ? 11.890 5.384 -10.377 1.00 94.81 91 SER A N 1
ATOM 723 C CA . SER A 1 91 ? 12.457 6.729 -10.623 1.00 94.81 91 SER A CA 1
ATOM 724 C C . SER A 1 91 ? 13.404 6.851 -11.835 1.00 94.81 91 SER A C 1
ATOM 726 O O . SER A 1 91 ? 14.007 7.900 -12.042 1.00 94.81 91 SER A O 1
ATOM 728 N N . PHE A 1 92 ? 13.489 5.825 -12.685 1.00 94.38 92 PHE A N 1
ATOM 729 C CA . PHE A 1 92 ? 14.276 5.795 -13.930 1.00 94.38 92 PHE A CA 1
ATOM 730 C C . PHE A 1 92 ? 13.383 5.645 -15.175 1.00 94.38 92 PHE A C 1
ATOM 732 O O . PHE A 1 92 ? 12.165 5.496 -15.064 1.00 94.38 92 PHE A O 1
ATOM 739 N N . SER A 1 93 ? 13.946 5.760 -16.377 1.00 94.06 93 SER A N 1
ATOM 740 C CA . SER A 1 93 ? 13.183 5.735 -17.636 1.00 94.06 93 SER A CA 1
ATOM 741 C C . SER A 1 93 ? 12.683 4.334 -18.016 1.00 94.06 93 SER A C 1
ATOM 743 O O . SER A 1 93 ? 13.226 3.316 -17.586 1.00 94.06 93 SER A O 1
ATOM 745 N N . ARG A 1 94 ? 11.665 4.267 -18.887 1.00 93.06 94 ARG A N 1
ATOM 746 C CA . ARG A 1 94 ? 11.195 3.001 -19.480 1.00 93.06 94 ARG A CA 1
ATOM 747 C C . ARG A 1 94 ? 12.300 2.280 -20.256 1.00 93.06 94 ARG A C 1
ATOM 749 O O . ARG A 1 94 ? 12.449 1.073 -20.115 1.00 93.06 94 ARG A O 1
ATOM 756 N N . GLN A 1 95 ? 13.120 3.017 -21.005 1.00 93.50 95 GLN A N 1
ATOM 757 C CA . GLN A 1 95 ? 14.253 2.442 -21.731 1.00 93.50 95 GLN A CA 1
ATOM 758 C C . GLN A 1 95 ? 15.256 1.771 -20.779 1.00 93.50 95 GLN A C 1
ATOM 760 O O . GLN A 1 95 ? 15.744 0.677 -21.054 1.00 93.50 95 GLN A O 1
ATOM 765 N N . GLU A 1 96 ? 15.553 2.395 -19.637 1.00 94.50 96 GLU A N 1
ATOM 766 C CA . GLU A 1 96 ? 16.422 1.810 -18.607 1.00 94.50 96 GLU A CA 1
ATOM 767 C C . GLU A 1 96 ? 15.784 0.587 -17.948 1.00 94.50 96 GLU A C 1
ATOM 769 O O . GLU A 1 96 ? 16.470 -0.406 -17.711 1.00 94.50 96 GLU A O 1
ATOM 774 N N . TYR A 1 97 ? 14.469 0.614 -17.713 1.00 93.00 97 TYR A N 1
ATOM 775 C CA . TYR A 1 97 ? 13.737 -0.557 -17.240 1.00 93.00 97 TYR A CA 1
ATOM 776 C C . TYR A 1 97 ? 13.891 -1.743 -18.196 1.00 93.00 97 TYR A C 1
ATOM 778 O O . TYR A 1 97 ? 14.312 -2.819 -17.776 1.00 93.00 97 TYR A O 1
ATOM 786 N N . GLU A 1 98 ? 13.594 -1.547 -19.480 1.00 91.81 98 GLU A N 1
ATOM 787 C CA . GLU A 1 98 ? 13.605 -2.607 -20.492 1.00 91.81 98 GLU A CA 1
ATOM 788 C C . GLU A 1 98 ? 15.012 -3.145 -20.772 1.00 91.81 98 GLU A C 1
ATOM 790 O O . GLU A 1 98 ? 15.177 -4.350 -20.949 1.00 91.81 98 GLU A O 1
ATOM 795 N N . SER A 1 99 ? 16.027 -2.277 -20.779 1.00 92.75 99 SER A N 1
ATOM 796 C CA . SER A 1 99 ? 17.406 -2.667 -21.102 1.00 92.75 99 SER A CA 1
ATOM 797 C C . SER A 1 99 ? 18.204 -3.203 -19.911 1.00 92.75 99 SER A C 1
ATOM 799 O O . SER A 1 99 ? 19.111 -4.005 -20.117 1.00 92.75 99 SER A O 1
ATOM 801 N N . GLN A 1 100 ? 17.899 -2.781 -18.676 1.00 93.12 100 GLN A N 1
ATOM 802 C CA . GLN A 1 100 ? 18.741 -3.088 -17.509 1.00 93.12 100 GLN A CA 1
ATOM 803 C C . GLN A 1 100 ? 18.016 -3.847 -16.400 1.00 93.12 100 GLN A C 1
ATOM 805 O O . GLN A 1 100 ? 18.654 -4.649 -15.724 1.00 93.12 100 GLN A O 1
ATOM 810 N N . VAL A 1 101 ? 16.719 -3.615 -16.179 1.00 92.25 101 VAL A N 1
ATOM 811 C CA . VAL A 1 101 ? 15.992 -4.188 -15.030 1.00 92.25 101 VAL A CA 1
ATOM 812 C C . VAL A 1 101 ? 15.176 -5.410 -15.437 1.00 92.25 101 VAL A C 1
ATOM 814 O O . VAL A 1 101 ? 15.364 -6.487 -14.873 1.00 92.25 101 VAL A O 1
ATOM 817 N N . ARG A 1 102 ? 14.304 -5.277 -16.441 1.00 88.88 102 ARG A N 1
ATOM 818 C CA . ARG A 1 102 ? 13.419 -6.343 -16.931 1.00 88.88 102 ARG A CA 1
ATOM 819 C C . ARG A 1 102 ? 14.159 -7.639 -17.288 1.00 88.88 102 ARG A C 1
ATOM 821 O O . ARG A 1 102 ? 13.688 -8.678 -16.830 1.00 88.88 102 ARG A O 1
ATOM 828 N N . PRO A 1 103 ? 15.319 -7.625 -17.981 1.00 89.94 103 PRO A N 1
ATOM 829 C CA . PRO A 1 103 ? 16.037 -8.857 -18.313 1.00 89.94 103 PRO A CA 1
ATOM 830 C C . PRO A 1 103 ? 16.473 -9.648 -17.074 1.00 89.94 103 PRO A C 1
ATOM 832 O O . PRO A 1 103 ? 16.526 -10.872 -17.103 1.00 89.94 103 PRO A O 1
ATOM 835 N N . THR A 1 104 ? 16.725 -8.966 -15.949 1.00 89.00 104 THR A N 1
ATOM 836 C CA . THR A 1 104 ? 17.104 -9.623 -14.685 1.00 89.00 104 THR A CA 1
ATOM 837 C C . THR A 1 104 ? 15.937 -10.318 -13.982 1.00 89.00 104 THR A C 1
ATOM 839 O O . THR A 1 104 ? 16.160 -11.088 -13.053 1.00 89.00 104 THR A O 1
ATOM 842 N N . MET A 1 105 ? 14.700 -10.053 -14.415 1.00 85.38 105 MET A N 1
ATOM 843 C CA . MET A 1 105 ? 13.466 -10.629 -13.868 1.00 85.38 105 MET A CA 1
ATOM 844 C C . MET A 1 105 ? 12.851 -11.694 -14.786 1.00 85.38 105 MET A C 1
ATOM 846 O O . MET A 1 105 ? 11.728 -12.129 -14.549 1.00 85.38 105 MET A O 1
ATOM 850 N N . THR A 1 106 ? 13.572 -12.111 -15.826 1.00 83.31 106 THR A N 1
ATOM 851 C CA . THR A 1 106 ? 13.193 -13.192 -16.745 1.00 83.31 106 THR A CA 1
ATOM 852 C C . THR A 1 106 ? 14.274 -14.279 -16.756 1.00 83.31 106 THR A C 1
ATOM 854 O O . THR A 1 106 ? 15.415 -14.007 -16.363 1.00 83.31 106 THR A O 1
ATOM 857 N N . PRO A 1 107 ? 13.980 -15.517 -17.191 1.00 81.88 107 PRO A N 1
ATOM 858 C CA . PRO A 1 107 ? 15.020 -16.527 -17.361 1.00 81.88 107 PRO A CA 1
ATOM 859 C C . PRO A 1 107 ? 16.156 -16.050 -18.283 1.00 81.88 107 PRO A C 1
ATOM 861 O O . PRO A 1 107 ? 15.900 -15.293 -19.221 1.00 81.88 107 PRO A O 1
ATOM 864 N N . PRO A 1 108 ? 17.407 -16.484 -18.041 1.00 87.00 108 PRO A N 1
ATOM 865 C CA . PRO A 1 108 ? 17.834 -17.452 -17.021 1.00 87.00 108 PRO A CA 1
ATOM 866 C C . PRO A 1 108 ? 18.069 -16.848 -15.622 1.00 87.00 108 PRO A C 1
ATOM 868 O O . PRO A 1 108 ? 18.471 -17.565 -14.710 1.00 87.00 108 PRO A O 1
ATOM 871 N N . HIS A 1 109 ? 17.850 -15.544 -15.430 1.00 83.25 109 HIS A N 1
ATOM 872 C CA . HIS A 1 109 ? 18.166 -14.856 -14.171 1.00 83.25 109 HIS A CA 1
ATOM 873 C C . HIS A 1 109 ? 17.198 -15.185 -13.026 1.00 83.25 109 HIS A C 1
ATOM 875 O O . HIS A 1 109 ? 17.564 -15.070 -11.856 1.00 83.25 109 HIS A O 1
ATOM 881 N N . VAL A 1 110 ? 15.985 -15.631 -13.354 1.00 79.88 110 VAL A N 1
ATOM 882 C CA . VAL A 1 110 ? 15.007 -16.178 -12.409 1.00 79.88 110 VAL A CA 1
ATOM 883 C C . VAL A 1 110 ? 14.520 -17.544 -12.890 1.00 79.88 110 VAL A C 1
ATOM 885 O O . VAL A 1 110 ? 14.482 -17.816 -14.088 1.00 79.88 110 VAL A O 1
ATOM 888 N N . GLN A 1 111 ? 14.135 -18.407 -11.949 1.00 75.50 111 GLN A N 1
ATOM 889 C CA . GLN A 1 111 ? 13.674 -19.770 -12.249 1.00 75.50 111 GLN A CA 1
ATOM 890 C C . GLN A 1 111 ? 12.250 -19.830 -12.823 1.00 75.50 111 GLN A C 1
ATOM 892 O O . GLN A 1 111 ? 11.876 -20.837 -13.415 1.00 75.50 111 GLN A O 1
ATOM 897 N N . SER A 1 112 ? 11.445 -18.783 -12.622 1.00 72.12 112 SER A N 1
ATOM 898 C CA . SER A 1 112 ? 10.037 -18.740 -13.026 1.00 72.12 112 SER A CA 1
ATOM 899 C C . SER A 1 112 ? 9.820 -17.736 -14.151 1.00 72.12 112 SER A C 1
ATOM 901 O O . SER A 1 112 ? 10.357 -16.630 -14.104 1.00 72.12 112 SER A O 1
ATOM 903 N N . ASN A 1 113 ? 8.969 -18.099 -15.111 1.00 66.75 113 ASN A N 1
ATOM 904 C CA . ASN A 1 113 ? 8.478 -17.183 -16.141 1.00 66.75 113 ASN A CA 1
ATOM 905 C C . ASN A 1 113 ? 7.497 -16.139 -15.574 1.00 66.75 113 ASN A C 1
ATOM 907 O O . ASN A 1 113 ? 7.348 -15.073 -16.158 1.00 66.75 113 ASN A O 1
ATOM 911 N N . ASP A 1 114 ? 6.900 -16.414 -14.407 1.00 64.50 114 ASP A N 1
ATOM 912 C CA . ASP A 1 114 ? 5.808 -15.633 -13.815 1.00 64.50 114 ASP A CA 1
ATOM 913 C C . ASP A 1 114 ? 6.255 -14.807 -12.594 1.00 64.50 114 ASP A C 1
ATOM 915 O O . ASP A 1 114 ? 5.509 -14.666 -11.616 1.00 64.50 114 ASP A O 1
ATOM 919 N N . PHE A 1 115 ? 7.492 -14.291 -12.589 1.00 67.81 115 PHE A N 1
ATOM 920 C CA . PHE A 1 115 ? 7.997 -13.503 -11.461 1.00 67.81 115 PHE A CA 1
ATOM 921 C C . PHE A 1 115 ? 7.052 -12.332 -11.144 1.00 67.81 115 PHE A C 1
ATOM 923 O O . PHE A 1 115 ? 6.810 -11.442 -11.960 1.00 67.81 115 PHE A O 1
ATOM 930 N N . SER A 1 116 ? 6.488 -12.342 -9.935 1.00 74.06 116 SER A N 1
ATOM 931 C CA . SER A 1 116 ? 5.487 -11.368 -9.511 1.00 74.06 116 SER A CA 1
ATOM 932 C C . SER A 1 116 ? 5.543 -11.140 -8.008 1.00 74.06 116 SER A C 1
ATOM 934 O O . SER A 1 116 ? 5.659 -12.084 -7.226 1.00 74.06 116 SER A O 1
ATOM 936 N N . GLY A 1 117 ? 5.331 -9.890 -7.588 1.00 72.94 117 GLY A N 1
ATOM 937 C CA . GLY A 1 117 ? 5.194 -9.534 -6.172 1.00 72.94 117 GLY A CA 1
ATOM 938 C C . GLY A 1 117 ? 4.049 -10.264 -5.451 1.00 72.94 117 GLY A C 1
ATOM 939 O O . GLY A 1 117 ? 4.081 -10.384 -4.227 1.00 72.94 117 GLY A O 1
ATOM 940 N N . LEU A 1 118 ? 3.073 -10.818 -6.185 1.00 72.75 118 LEU A N 1
ATOM 941 C CA . LEU A 1 118 ? 2.014 -11.677 -5.631 1.00 72.75 118 LEU A CA 1
ATOM 942 C C . LEU A 1 118 ? 2.541 -12.971 -5.005 1.00 72.75 118 LEU A C 1
ATOM 944 O O . LEU A 1 118 ? 1.858 -13.549 -4.164 1.00 72.75 118 LEU A O 1
ATOM 948 N N . MET A 1 119 ? 3.716 -13.435 -5.432 1.00 71.62 119 MET A N 1
ATOM 949 C CA . MET A 1 119 ? 4.328 -14.656 -4.908 1.00 71.62 119 MET A CA 1
ATOM 950 C C . MET A 1 119 ? 5.082 -14.417 -3.595 1.00 71.62 119 MET A C 1
ATOM 952 O O . MET A 1 119 ? 5.548 -15.376 -2.987 1.00 71.62 119 MET A O 1
ATOM 956 N N . SER A 1 120 ? 5.202 -13.163 -3.139 1.00 82.50 120 SER A N 1
ATOM 957 C CA . SER A 1 120 ? 5.854 -12.868 -1.860 1.00 82.50 120 SER A CA 1
ATOM 958 C C . SER A 1 120 ? 5.025 -13.375 -0.678 1.00 82.50 120 SER A C 1
ATOM 960 O O . SER A 1 120 ? 3.791 -13.277 -0.646 1.00 82.50 120 SER A O 1
ATOM 962 N N . TRP A 1 121 ? 5.720 -13.922 0.318 1.00 86.31 121 TRP A N 1
ATOM 963 C CA . TRP A 1 121 ? 5.095 -14.473 1.516 1.00 86.31 121 TRP A CA 1
ATOM 964 C C . TRP A 1 121 ? 4.382 -13.376 2.316 1.00 86.31 121 TRP A C 1
ATOM 966 O O . TRP A 1 121 ? 3.232 -13.562 2.730 1.00 86.31 121 TRP A O 1
ATOM 976 N N . GLU A 1 122 ? 5.019 -12.207 2.419 1.00 89.06 122 GLU A N 1
ATOM 977 C CA . GLU A 1 122 ? 4.512 -10.988 3.047 1.00 89.06 122 GLU A CA 1
ATOM 978 C C . GLU A 1 122 ? 3.187 -10.545 2.431 1.00 89.06 122 GLU A C 1
ATOM 980 O O . GLU A 1 122 ? 2.241 -10.242 3.157 1.00 89.06 122 GLU A O 1
ATOM 985 N N . HIS A 1 123 ? 3.076 -10.563 1.098 1.00 89.50 123 HIS A N 1
ATOM 986 C CA . HIS A 1 123 ? 1.824 -10.233 0.424 1.00 89.50 123 HIS A CA 1
ATOM 987 C C . HIS A 1 123 ? 0.699 -11.181 0.835 1.00 89.50 123 HIS A C 1
ATOM 989 O O . HIS A 1 123 ? -0.396 -10.737 1.191 1.00 89.50 123 HIS A O 1
ATOM 995 N N . SER A 1 124 ? 0.960 -12.492 0.794 1.00 90.50 124 SER A N 1
ATOM 996 C CA . SER A 1 124 ? -0.045 -13.491 1.168 1.00 90.50 124 SER A CA 1
ATOM 997 C C . SER A 1 124 ? -0.488 -13.308 2.622 1.00 90.50 124 SER A C 1
ATOM 999 O O . SER A 1 124 ? -1.676 -13.426 2.933 1.00 90.50 124 SER A O 1
ATOM 1001 N N . TRP A 1 125 ? 0.458 -12.981 3.504 1.00 94.38 125 TRP A N 1
ATOM 1002 C CA . TRP A 1 125 ? 0.205 -12.799 4.923 1.00 94.38 125 TRP A CA 1
ATOM 1003 C C . TRP A 1 125 ? -0.592 -11.525 5.207 1.00 94.38 125 TRP A C 1
ATOM 1005 O O . TRP A 1 125 ? -1.581 -11.576 5.937 1.00 94.38 125 TRP A O 1
ATOM 1015 N N . LEU A 1 126 ? -0.246 -10.410 4.559 1.00 94.94 126 LEU A N 1
ATOM 1016 C CA . LEU A 1 126 ? -0.987 -9.154 4.665 1.00 94.94 126 LEU A CA 1
ATOM 1017 C C . LEU A 1 126 ? -2.453 -9.329 4.245 1.00 94.94 126 LEU A C 1
ATOM 1019 O O . LEU A 1 126 ? -3.358 -8.918 4.968 1.00 94.94 126 LEU A O 1
ATOM 1023 N N . VAL A 1 127 ? -2.704 -10.015 3.124 1.00 94.19 127 VAL A N 1
ATOM 1024 C CA . VAL A 1 127 ? -4.075 -10.303 2.667 1.00 94.19 127 VAL A CA 1
ATOM 1025 C C . VAL A 1 127 ? -4.834 -11.176 3.673 1.00 94.19 127 VAL A C 1
ATOM 1027 O O . VAL A 1 127 ? -6.027 -10.959 3.887 1.00 94.19 127 VAL A O 1
ATOM 1030 N N . LYS A 1 128 ? -4.174 -12.150 4.315 1.00 95.19 128 LYS A N 1
ATOM 1031 C CA . LYS A 1 128 ? -4.793 -12.960 5.382 1.00 95.19 128 LYS A CA 1
ATOM 1032 C C . LYS A 1 128 ? -5.164 -12.111 6.596 1.00 95.19 128 LYS A C 1
ATOM 1034 O O . LYS A 1 128 ? -6.254 -12.294 7.131 1.00 95.19 128 LYS A O 1
ATOM 1039 N N . ILE A 1 129 ? -4.299 -11.182 7.004 1.00 96.25 129 ILE A N 1
ATOM 1040 C CA . ILE A 1 129 ? -4.583 -10.260 8.110 1.00 96.25 129 ILE A CA 1
ATOM 1041 C C . ILE A 1 129 ? -5.775 -9.368 7.774 1.00 96.25 129 ILE A C 1
ATOM 1043 O O . ILE A 1 129 ? -6.685 -9.268 8.586 1.00 96.25 129 ILE A O 1
ATOM 1047 N N . TRP A 1 130 ? -5.833 -8.781 6.576 1.00 96.44 130 TRP A N 1
ATOM 1048 C CA . TRP A 1 130 ? -6.976 -7.947 6.184 1.00 96.44 130 TRP A CA 1
ATOM 1049 C C . TRP A 1 130 ? -8.291 -8.719 6.182 1.00 96.44 130 TRP A C 1
ATOM 1051 O O . TRP A 1 130 ? -9.277 -8.233 6.722 1.00 96.44 130 TRP A O 1
ATOM 1061 N N . LYS A 1 131 ? -8.304 -9.951 5.657 1.00 95.81 131 LYS A N 1
ATOM 1062 C CA . LYS A 1 131 ? -9.487 -10.823 5.741 1.00 95.81 131 LYS A CA 1
ATOM 1063 C C . LYS A 1 131 ? -9.911 -11.086 7.185 1.00 95.81 131 LYS A C 1
ATOM 1065 O O . LYS A 1 131 ? -11.099 -11.103 7.474 1.00 95.81 131 LYS A O 1
ATOM 1070 N N . ARG A 1 132 ? -8.948 -11.302 8.082 1.00 95.56 132 ARG A N 1
ATOM 1071 C CA . ARG A 1 132 ? -9.213 -11.558 9.502 1.00 95.56 132 ARG A CA 1
ATOM 1072 C C . ARG A 1 132 ? -9.726 -10.314 10.234 1.00 95.56 132 ARG A C 1
ATOM 1074 O O . ARG A 1 132 ? -10.618 -10.438 11.062 1.00 95.56 132 ARG A O 1
ATOM 1081 N N . LEU A 1 133 ? -9.201 -9.136 9.899 1.00 96.75 133 LEU A N 1
ATOM 1082 C CA . LEU A 1 133 ? -9.597 -7.848 10.475 1.00 96.75 133 LEU A CA 1
ATOM 1083 C C . LEU A 1 133 ? -10.888 -7.271 9.886 1.00 96.75 133 LEU A C 1
ATOM 1085 O O . LEU A 1 133 ? -11.458 -6.364 10.485 1.00 96.75 133 LEU A O 1
ATOM 1089 N N . GLN A 1 134 ? -11.375 -7.786 8.755 1.00 96.12 134 GLN A N 1
ATOM 1090 C CA . GLN A 1 134 ? -12.577 -7.276 8.091 1.00 96.12 134 GLN A CA 1
ATOM 1091 C C . GLN A 1 134 ? -13.777 -7.098 9.051 1.00 96.12 134 GLN A C 1
ATOM 1093 O O . GLN A 1 134 ? -14.321 -5.994 9.087 1.00 96.12 134 GLN A O 1
ATOM 1098 N N . PRO A 1 135 ? -14.147 -8.069 9.917 1.00 95.00 135 PRO A N 1
ATOM 1099 C CA . PRO A 1 135 ? -15.255 -7.882 10.861 1.00 95.00 135 PRO A CA 1
ATOM 1100 C C . PRO A 1 135 ? -14.995 -6.794 11.916 1.00 95.00 135 PRO A C 1
ATOM 1102 O O . PRO A 1 135 ? -15.935 -6.181 12.421 1.00 95.00 135 PRO A O 1
ATOM 1105 N N . ALA A 1 136 ? -13.727 -6.547 12.265 1.00 94.56 136 ALA A N 1
ATOM 1106 C CA . ALA A 1 136 ? -13.354 -5.473 13.182 1.00 94.56 136 ALA A CA 1
ATOM 1107 C C . ALA A 1 136 ? -13.515 -4.098 12.517 1.00 94.56 136 ALA A C 1
ATOM 1109 O O . ALA A 1 136 ? -14.020 -3.175 13.150 1.00 94.56 136 ALA A O 1
ATOM 1110 N N . PHE A 1 137 ? -13.168 -3.974 11.232 1.00 95.44 137 PHE A N 1
ATOM 1111 C CA . PHE A 1 137 ? -13.406 -2.755 10.453 1.00 95.44 137 PHE A CA 1
ATOM 1112 C C . PHE A 1 137 ? -14.899 -2.478 10.225 1.00 95.44 137 PHE A C 1
ATOM 1114 O O . PHE A 1 137 ? -15.318 -1.321 10.232 1.00 95.44 137 PHE A O 1
ATOM 1121 N N . GLU A 1 138 ? -15.733 -3.516 10.097 1.00 93.44 138 GLU A N 1
ATOM 1122 C CA . GLU A 1 138 ? -17.193 -3.348 10.008 1.00 93.44 138 GLU A CA 1
ATOM 1123 C C . GLU A 1 138 ? -17.789 -2.688 11.257 1.00 93.44 138 GLU A C 1
ATOM 1125 O O . GLU A 1 138 ? -18.718 -1.883 11.152 1.00 93.44 138 GLU A O 1
ATOM 1130 N N . LYS A 1 139 ? -17.246 -3.024 12.433 1.00 92.25 139 LYS A N 1
ATOM 1131 C CA . LYS A 1 139 ? -17.773 -2.650 13.755 1.00 92.25 139 LYS A CA 1
ATOM 1132 C C . LYS A 1 139 ? -16.814 -1.753 14.537 1.00 92.25 139 LYS A C 1
ATOM 1134 O O . LYS A 1 139 ? -16.784 -1.794 15.767 1.00 92.25 139 LYS A O 1
ATOM 1139 N N . LEU A 1 140 ? -16.015 -0.968 13.822 1.00 93.44 140 LEU A N 1
ATOM 1140 C CA . LEU A 1 140 ? -14.969 -0.160 14.425 1.00 93.44 140 LEU A CA 1
ATOM 1141 C C . LEU A 1 140 ? -15.569 0.900 15.375 1.00 93.44 140 LEU A C 1
ATOM 1143 O O . LEU A 1 140 ? -16.514 1.596 14.986 1.00 93.44 140 LEU A O 1
ATOM 1147 N N . PRO A 1 141 ? -15.037 1.061 16.602 1.00 93.88 141 PRO A N 1
ATOM 1148 C CA . PRO A 1 141 ? -15.418 2.156 17.487 1.00 93.88 141 PRO A CA 1
ATOM 1149 C C . PRO A 1 141 ? -15.256 3.520 16.808 1.00 93.88 141 PRO A C 1
ATOM 1151 O O . PRO A 1 141 ? -14.242 3.775 16.160 1.00 93.88 141 PRO A O 1
ATOM 1154 N N . ALA A 1 142 ? -16.213 4.431 17.013 1.00 94.19 142 ALA A N 1
ATOM 1155 C CA . ALA A 1 142 ? -16.190 5.763 16.395 1.00 94.19 142 ALA A CA 1
ATOM 1156 C C . ALA A 1 142 ? -14.918 6.568 16.730 1.00 94.19 142 ALA A C 1
ATOM 1158 O O . ALA A 1 142 ? -14.474 7.390 15.936 1.00 94.19 142 ALA A O 1
ATOM 1159 N N . THR A 1 143 ? -14.297 6.296 17.880 1.00 96.19 143 THR A N 1
ATOM 1160 C CA . THR A 1 143 ? -13.042 6.919 18.324 1.00 96.19 143 THR A CA 1
ATOM 1161 C C . THR A 1 143 ? -11.824 6.552 17.473 1.00 96.19 143 THR A C 1
ATOM 1163 O O . THR A 1 143 ? -10.821 7.247 17.555 1.00 96.19 143 THR A O 1
ATOM 1166 N N . LEU A 1 144 ? -11.892 5.468 16.693 1.00 96.88 144 LEU A N 1
ATOM 1167 C CA . LEU A 1 144 ? -10.828 5.005 15.790 1.00 96.88 144 LEU A CA 1
ATOM 1168 C C . LEU A 1 144 ? -11.071 5.408 14.329 1.00 96.88 144 LEU A C 1
ATOM 1170 O O . LEU A 1 144 ? -10.266 5.090 13.454 1.00 96.88 144 LEU A O 1
ATOM 1174 N N . GLN A 1 145 ? -12.200 6.066 14.043 1.00 95.06 145 GLN A N 1
ATOM 1175 C CA . GLN A 1 145 ? -12.568 6.457 12.685 1.00 95.06 145 GLN A CA 1
ATOM 1176 C C . GLN A 1 145 ? -11.508 7.359 12.016 1.00 95.06 145 GLN A C 1
ATOM 1178 O O . GLN A 1 145 ? -11.195 7.091 10.857 1.00 95.06 145 GLN A O 1
ATOM 1183 N N . PRO A 1 146 ? -10.893 8.355 12.692 1.00 95.44 146 PRO A N 1
ATOM 1184 C CA . PRO A 1 146 ? -9.879 9.202 12.059 1.00 95.44 146 PRO A CA 1
ATOM 1185 C C . PRO A 1 146 ? -8.644 8.428 11.573 1.00 95.44 146 PRO A C 1
ATOM 1187 O O . PRO A 1 146 ? -8.181 8.637 10.452 1.00 95.44 146 PRO A O 1
ATOM 1190 N N . GLU A 1 147 ? -8.104 7.522 12.390 1.00 97.25 147 GLU A N 1
ATOM 1191 C CA . GLU A 1 147 ? -6.940 6.698 12.036 1.00 97.25 147 GLU A CA 1
AT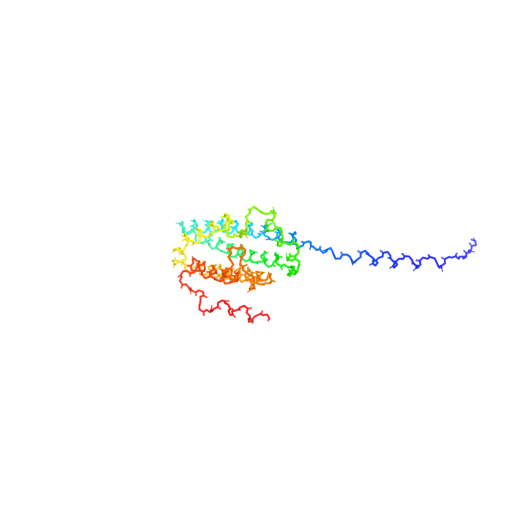OM 1192 C C . GLU A 1 147 ? -7.296 5.690 10.939 1.00 97.25 147 GLU A C 1
ATOM 1194 O O . GLU A 1 147 ? -6.504 5.418 10.034 1.00 97.25 147 GLU A O 1
ATOM 1199 N N . TYR A 1 148 ? -8.519 5.170 10.983 1.00 96.88 148 TYR A N 1
ATOM 1200 C CA . TYR A 1 148 ? -9.037 4.263 9.974 1.00 96.88 148 TYR A CA 1
ATOM 1201 C C . TYR A 1 148 ? -9.212 4.925 8.603 1.00 96.88 148 TYR A C 1
ATOM 1203 O O . TYR A 1 148 ? -8.791 4.356 7.595 1.00 96.88 148 TYR A O 1
ATOM 1211 N N . ASP A 1 149 ? -9.738 6.149 8.551 1.00 95.38 149 ASP A N 1
ATOM 1212 C CA . ASP A 1 149 ? -9.868 6.905 7.303 1.00 95.38 149 ASP A CA 1
ATOM 1213 C C . ASP A 1 149 ? -8.491 7.157 6.667 1.00 95.38 149 ASP A C 1
ATOM 1215 O O . ASP A 1 149 ? -8.314 6.975 5.458 1.00 95.38 149 ASP A O 1
ATOM 1219 N N . LYS A 1 150 ? -7.478 7.492 7.482 1.00 96.69 150 LYS A N 1
ATOM 1220 C CA . LYS A 1 150 ? -6.086 7.622 7.019 1.00 96.69 150 LYS A CA 1
ATOM 1221 C C . LYS A 1 150 ? -5.537 6.303 6.486 1.00 96.69 150 LYS A C 1
ATOM 1223 O O . LYS A 1 150 ? -4.877 6.300 5.449 1.00 96.69 150 LYS A O 1
ATOM 1228 N N . PHE A 1 151 ? -5.804 5.188 7.164 1.00 98.06 151 PHE A N 1
ATOM 1229 C CA . PHE A 1 151 ? -5.369 3.863 6.726 1.00 98.06 151 PHE A CA 1
ATOM 1230 C C . PHE A 1 151 ? -5.960 3.490 5.358 1.00 98.06 151 PHE A C 1
ATOM 1232 O O . PHE A 1 151 ? -5.232 3.069 4.456 1.00 98.06 151 PHE A O 1
ATOM 1239 N N . VAL A 1 152 ? -7.261 3.718 5.163 1.00 96.50 152 VAL A N 1
ATOM 1240 C CA . VAL A 1 152 ? -7.935 3.474 3.879 1.00 96.50 152 VAL A CA 1
ATOM 1241 C C . VAL A 1 152 ? -7.411 4.421 2.790 1.00 96.50 152 VAL A C 1
ATOM 1243 O O . VAL A 1 152 ? -7.122 3.980 1.677 1.00 96.50 152 VAL A O 1
ATOM 1246 N N . ALA A 1 153 ? -7.200 5.705 3.090 1.00 94.94 153 ALA A N 1
ATOM 1247 C CA . ALA A 1 153 ? -6.605 6.653 2.142 1.00 94.94 153 ALA A CA 1
ATOM 1248 C C . ALA A 1 153 ? -5.159 6.278 1.753 1.00 94.94 153 ALA A C 1
ATOM 1250 O O . ALA A 1 153 ? -4.769 6.378 0.582 1.00 94.94 153 ALA A O 1
ATOM 1251 N N . ALA A 1 154 ? -4.367 5.789 2.711 1.00 97.06 154 ALA A N 1
ATOM 1252 C CA . ALA A 1 154 ? -3.006 5.321 2.474 1.00 97.06 154 ALA A CA 1
ATOM 1253 C C . ALA A 1 154 ? -2.973 4.108 1.536 1.00 97.06 154 ALA A C 1
ATOM 1255 O O . ALA A 1 154 ? -2.101 4.014 0.666 1.00 97.06 154 ALA A O 1
ATOM 1256 N N . TYR A 1 155 ? -3.960 3.215 1.646 1.00 96.44 155 TYR A N 1
ATOM 1257 C CA . TYR A 1 155 ? -4.121 2.098 0.721 1.00 96.44 155 TYR A CA 1
ATOM 1258 C C . TYR A 1 155 ? -4.305 2.564 -0.723 1.00 96.44 155 TYR A C 1
ATOM 1260 O O . TYR A 1 155 ? -3.630 2.057 -1.624 1.00 96.44 155 TYR A O 1
ATOM 1268 N N . PHE A 1 156 ? -5.172 3.553 -0.953 1.00 93.31 156 PHE A N 1
ATOM 1269 C CA . PHE A 1 156 ? -5.367 4.110 -2.291 1.00 93.31 156 PHE A CA 1
ATOM 1270 C C . PHE A 1 156 ? -4.096 4.760 -2.826 1.00 93.31 156 PHE A C 1
ATOM 1272 O O . PHE A 1 156 ? -3.720 4.505 -3.969 1.00 93.31 156 PHE A O 1
ATOM 1279 N N . SER A 1 157 ? -3.382 5.514 -1.989 1.00 92.88 157 SER A N 1
ATOM 1280 C CA . SER A 1 157 ? -2.091 6.104 -2.362 1.00 92.88 157 SER A CA 1
ATOM 1281 C C . SER A 1 157 ? -1.079 5.044 -2.814 1.00 92.88 157 SER A C 1
ATOM 1283 O O . SER A 1 157 ? -0.414 5.219 -3.837 1.00 92.88 157 SER A O 1
ATOM 1285 N N . LEU A 1 158 ? -0.990 3.914 -2.101 1.00 94.94 158 LEU A N 1
ATOM 1286 C CA . LEU A 1 158 ? -0.148 2.780 -2.489 1.00 94.94 158 LEU A CA 1
ATOM 1287 C C . LEU A 1 158 ? -0.623 2.128 -3.798 1.00 94.94 158 LEU A C 1
ATOM 1289 O O . LEU A 1 158 ? 0.195 1.855 -4.678 1.00 94.94 158 LEU A O 1
ATOM 1293 N N . ALA A 1 159 ? -1.925 1.873 -3.943 1.00 92.25 159 ALA A N 1
ATOM 1294 C CA . ALA A 1 159 ? -2.485 1.243 -5.138 1.00 92.25 159 ALA A CA 1
ATOM 1295 C C . ALA A 1 159 ? -2.243 2.092 -6.398 1.00 92.25 159 ALA A C 1
ATOM 1297 O O . ALA A 1 159 ? -1.790 1.563 -7.415 1.00 92.25 159 ALA A O 1
ATOM 1298 N N . ILE A 1 160 ? -2.459 3.407 -6.300 1.00 91.44 160 ILE A N 1
ATOM 1299 C CA . ILE A 1 160 ? -2.195 4.381 -7.367 1.00 91.44 160 ILE A CA 1
ATOM 1300 C C . ILE A 1 160 ? -0.702 4.415 -7.699 1.00 91.44 160 ILE A C 1
ATOM 1302 O O . ILE A 1 160 ? -0.333 4.312 -8.867 1.00 91.44 160 ILE A O 1
ATOM 1306 N N . ALA A 1 161 ? 0.167 4.501 -6.687 1.00 92.75 161 ALA A N 1
ATOM 1307 C CA . ALA A 1 161 ? 1.614 4.508 -6.890 1.00 92.75 161 ALA A CA 1
ATOM 1308 C C . ALA A 1 161 ? 2.100 3.258 -7.637 1.00 92.75 161 ALA A C 1
ATOM 1310 O O . ALA A 1 161 ? 2.886 3.363 -8.577 1.00 92.75 161 ALA A O 1
ATOM 1311 N N . HIS A 1 162 ? 1.611 2.080 -7.247 1.00 91.44 162 HIS A N 1
ATOM 1312 C CA . HIS A 1 162 ? 1.976 0.825 -7.895 1.00 91.44 162 HIS A CA 1
ATOM 1313 C C . HIS A 1 162 ? 1.486 0.774 -9.349 1.00 91.44 162 HIS A C 1
ATOM 1315 O O . HIS A 1 162 ? 2.265 0.441 -10.243 1.00 91.44 162 HIS A O 1
ATOM 1321 N N . LYS A 1 163 ? 0.229 1.164 -9.600 1.00 90.19 163 LYS A N 1
ATOM 1322 C CA . LYS A 1 163 ? -0.332 1.241 -10.955 1.00 90.19 163 LYS A CA 1
ATOM 1323 C C . LYS A 1 163 ? 0.477 2.180 -11.850 1.00 90.19 163 LYS A C 1
ATOM 1325 O O . LYS A 1 163 ? 0.876 1.762 -12.931 1.00 90.19 163 LYS A O 1
ATOM 1330 N N . ALA A 1 164 ? 0.781 3.388 -11.378 1.00 90.00 164 ALA A N 1
ATOM 1331 C CA . ALA A 1 164 ? 1.516 4.392 -12.146 1.00 90.00 164 ALA A CA 1
ATOM 1332 C C . ALA A 1 164 ? 2.919 3.913 -12.560 1.00 90.00 164 ALA A C 1
ATOM 1334 O O . ALA A 1 164 ? 3.362 4.162 -13.680 1.00 90.00 164 ALA A O 1
ATOM 1335 N N . VAL A 1 165 ? 3.621 3.184 -11.684 1.00 90.69 165 VAL A N 1
ATOM 1336 C CA . VAL A 1 165 ? 4.936 2.604 -12.012 1.00 90.69 165 VAL A CA 1
ATOM 1337 C C . VAL A 1 165 ? 4.808 1.507 -13.068 1.00 90.69 165 VAL A C 1
ATOM 1339 O O . VAL A 1 165 ? 5.595 1.473 -14.013 1.00 90.69 165 VAL A O 1
ATOM 1342 N N . CYS A 1 166 ? 3.810 0.628 -12.945 1.00 87.56 166 CYS A N 1
ATOM 1343 C CA . CYS A 1 166 ? 3.561 -0.401 -13.953 1.00 87.56 166 CYS A CA 1
ATOM 1344 C C . CYS A 1 166 ? 3.181 0.205 -15.309 1.00 87.56 166 CYS A C 1
ATOM 1346 O O . CYS A 1 166 ? 3.700 -0.231 -16.332 1.00 87.56 166 CYS A O 1
ATOM 1348 N N . GLU A 1 167 ? 2.322 1.222 -15.321 1.00 88.94 167 GLU A N 1
ATOM 1349 C CA . GLU A 1 167 ? 1.922 1.945 -16.529 1.00 88.94 167 GLU A CA 1
ATOM 1350 C C . GLU A 1 167 ? 3.123 2.602 -17.218 1.00 88.94 167 GLU A C 1
ATOM 1352 O O . GLU A 1 167 ? 3.363 2.355 -18.400 1.00 88.94 167 GLU A O 1
ATOM 1357 N N . LYS A 1 168 ? 3.959 3.323 -16.457 1.00 90.44 168 LYS A N 1
ATOM 1358 C CA . LYS A 1 168 ? 5.207 3.930 -16.947 1.00 90.44 168 LYS A CA 1
ATOM 1359 C C . LYS A 1 168 ? 6.125 2.925 -17.652 1.00 90.44 168 LYS A C 1
ATOM 1361 O O . LYS A 1 168 ? 6.812 3.281 -18.609 1.00 90.44 168 LYS A O 1
ATOM 1366 N N . PHE A 1 169 ? 6.156 1.682 -17.183 1.00 89.38 169 PHE A N 1
ATOM 1367 C CA . PHE A 1 169 ? 6.990 0.615 -17.737 1.00 89.38 169 PHE A CA 1
ATOM 1368 C C . PHE A 1 169 ? 6.290 -0.241 -18.802 1.00 89.38 169 PHE A C 1
ATOM 1370 O O . PHE A 1 169 ? 6.744 -1.343 -19.103 1.00 89.38 169 PHE A O 1
ATOM 1377 N N . GLY A 1 170 ? 5.216 0.274 -19.410 1.00 80.81 170 GLY A N 1
ATOM 1378 C CA . GLY A 1 170 ? 4.529 -0.373 -20.529 1.00 80.81 170 GLY A CA 1
ATOM 1379 C C . GLY A 1 170 ? 3.477 -1.398 -20.106 1.00 80.81 170 GLY A C 1
ATOM 1380 O O . GLY A 1 170 ? 2.996 -2.160 -20.941 1.00 80.81 170 GLY A O 1
ATOM 1381 N N . GLY A 1 171 ? 3.083 -1.425 -18.830 1.00 75.69 171 GLY A N 1
ATOM 1382 C CA . GLY A 1 171 ? 2.068 -2.340 -18.299 1.00 75.69 171 GLY A CA 1
ATOM 1383 C C . GLY A 1 171 ? 0.642 -2.090 -18.805 1.00 75.69 171 GLY A C 1
ATOM 1384 O O . GLY A 1 171 ? -0.235 -2.902 -18.519 1.00 75.69 171 GLY A O 1
ATOM 1385 N N . ALA A 1 172 ? 0.410 -0.990 -19.530 1.00 70.62 172 ALA A N 1
ATOM 1386 C CA . ALA A 1 172 ? -0.827 -0.718 -20.269 1.00 70.62 172 ALA A CA 1
ATOM 1387 C C . ALA A 1 172 ? -0.827 -1.324 -21.690 1.00 70.62 172 ALA A C 1
ATOM 1389 O O . ALA A 1 172 ? -1.886 -1.526 -22.270 1.00 70.62 172 ALA A O 1
ATOM 1390 N N . GLU A 1 173 ? 0.351 -1.631 -22.239 1.00 63.78 173 GLU A N 1
ATOM 1391 C CA . GLU A 1 173 ? 0.544 -2.095 -23.625 1.00 63.78 173 GLU A CA 1
ATOM 1392 C C . GLU A 1 173 ? 0.960 -3.570 -23.686 1.00 63.78 173 GLU A C 1
ATOM 1394 O O . GLU A 1 173 ? 0.640 -4.286 -24.631 1.00 63.78 173 GLU A O 1
ATOM 1399 N N . THR A 1 174 ? 1.692 -4.029 -22.671 1.00 59.72 174 THR A N 1
ATOM 1400 C CA . THR A 1 174 ? 2.200 -5.396 -22.558 1.00 59.72 174 THR A CA 1
ATOM 1401 C C . THR A 1 174 ? 1.459 -6.149 -21.458 1.00 59.72 174 THR A C 1
ATOM 1403 O O . THR A 1 174 ? 1.134 -5.587 -20.406 1.00 59.72 174 THR A O 1
ATOM 1406 N N . GLY A 1 175 ? 1.161 -7.427 -21.717 1.00 55.09 175 GLY A N 1
ATOM 1407 C CA . GLY A 1 175 ? 0.547 -8.320 -20.738 1.00 55.09 175 GLY A CA 1
ATOM 1408 C C . GLY A 1 175 ? 1.359 -8.373 -19.444 1.00 55.09 175 GLY A C 1
ATOM 1409 O O . GLY A 1 175 ? 2.571 -8.140 -19.427 1.00 55.09 175 GLY A O 1
ATOM 1410 N N . SER A 1 176 ? 0.686 -8.663 -18.331 1.00 58.06 176 SER A N 1
ATOM 1411 C CA . SER A 1 176 ? 1.382 -8.921 -17.069 1.00 58.06 176 SER A CA 1
ATOM 1412 C C . SER A 1 176 ? 2.401 -10.049 -17.264 1.00 58.06 176 SER A C 1
ATOM 1414 O O . SER A 1 176 ? 2.089 -11.012 -17.956 1.00 58.06 176 SER A O 1
ATOM 1416 N N . LEU A 1 177 ? 3.543 -10.016 -16.559 1.00 59.03 177 LEU A N 1
ATOM 1417 C CA . LEU A 1 177 ? 4.481 -11.157 -16.493 1.00 59.03 177 LEU A CA 1
ATOM 1418 C C . LEU A 1 177 ? 3.794 -12.491 -16.137 1.00 59.03 177 LEU A C 1
ATOM 1420 O O . LEU A 1 177 ? 4.373 -13.539 -16.353 1.00 59.03 177 LEU A O 1
ATOM 1424 N N . ARG A 1 178 ? 2.573 -12.448 -15.586 1.00 56.50 178 ARG A N 1
ATOM 1425 C CA . ARG A 1 178 ? 1.764 -13.608 -15.197 1.00 56.50 178 ARG A CA 1
ATOM 1426 C C . ARG A 1 178 ? 0.622 -13.946 -16.169 1.00 56.50 178 ARG A C 1
ATOM 1428 O O . ARG A 1 178 ? -0.041 -14.964 -15.993 1.00 56.50 178 ARG A O 1
ATOM 1435 N N . CYS A 1 179 ? 0.241 -13.048 -17.079 1.00 55.03 179 CYS A N 1
ATOM 1436 C CA . CYS A 1 179 ? -0.928 -13.266 -17.933 1.00 55.03 179 CYS A CA 1
ATOM 1437 C C . CYS A 1 179 ? -0.888 -12.414 -19.203 1.00 55.03 179 CYS A C 1
ATOM 1439 O O . CYS A 1 179 ? -1.032 -11.195 -19.137 1.00 55.03 179 CYS A O 1
ATOM 1441 N N . ASP A 1 180 ? -0.837 -13.085 -20.351 1.00 58.97 180 ASP A N 1
ATOM 1442 C CA . ASP A 1 180 ? -0.855 -12.445 -21.672 1.00 58.97 180 ASP A CA 1
ATOM 1443 C C . ASP A 1 180 ? -2.246 -11.935 -22.094 1.00 58.97 180 ASP A C 1
ATOM 1445 O O . ASP A 1 180 ? -2.372 -11.220 -23.082 1.00 58.97 180 ASP A O 1
ATOM 1449 N N . LYS A 1 181 ? -3.315 -12.300 -21.365 1.00 59.84 181 LYS A N 1
ATOM 1450 C CA . LYS A 1 181 ? -4.716 -12.001 -21.735 1.00 59.84 181 LYS A CA 1
ATOM 1451 C C . LYS A 1 181 ? -5.287 -10.721 -21.114 1.00 59.84 181 LYS A C 1
ATOM 1453 O O . LYS A 1 181 ? -6.446 -10.397 -21.362 1.00 59.84 181 LYS A O 1
ATOM 1458 N N . SER A 1 182 ? -4.540 -10.038 -20.251 1.00 66.19 182 SER A N 1
ATOM 1459 C CA . SER A 1 182 ? -4.979 -8.802 -19.586 1.00 66.19 182 SER A CA 1
ATOM 1460 C C . SER A 1 182 ? -3.777 -7.909 -19.319 1.00 66.19 182 SER A C 1
ATOM 1462 O O . SER A 1 182 ? -2.679 -8.410 -19.052 1.00 66.19 182 SER A O 1
ATOM 1464 N N . THR A 1 183 ? -3.975 -6.594 -19.352 1.00 78.19 183 THR A N 1
ATOM 1465 C CA . THR A 1 183 ? -2.881 -5.657 -19.073 1.00 78.19 183 THR A CA 1
ATOM 1466 C C . THR A 1 183 ? -2.504 -5.710 -17.590 1.00 78.19 183 THR A C 1
ATOM 1468 O O . THR A 1 183 ? -3.304 -6.093 -16.725 1.00 78.19 183 THR A O 1
ATOM 1471 N N . ALA A 1 184 ? -1.268 -5.333 -17.256 1.00 77.81 184 ALA A N 1
ATOM 1472 C CA . ALA A 1 184 ? -0.854 -5.260 -15.856 1.00 77.81 184 ALA A CA 1
ATOM 1473 C C . ALA A 1 184 ? -1.728 -4.263 -15.074 1.00 77.81 184 ALA A C 1
ATOM 1475 O O . ALA A 1 184 ? -2.078 -4.522 -13.923 1.00 77.81 184 ALA A O 1
ATOM 1476 N N . VAL A 1 185 ? -2.135 -3.168 -15.720 1.00 82.38 185 VAL A N 1
ATOM 1477 C CA . VAL A 1 185 ? -2.986 -2.129 -15.131 1.00 82.38 185 VAL A CA 1
ATOM 1478 C C . VAL A 1 185 ? -4.382 -2.657 -14.779 1.00 82.38 185 VAL A C 1
ATOM 1480 O O . VAL A 1 185 ? -4.815 -2.494 -13.640 1.00 82.38 185 VAL A O 1
ATOM 1483 N N . GLU A 1 186 ? -5.052 -3.367 -15.688 1.00 80.62 186 GLU A N 1
ATOM 1484 C CA . GLU A 1 186 ? -6.382 -3.952 -15.432 1.00 80.62 186 GLU A CA 1
ATOM 1485 C C . GLU A 1 186 ? -6.360 -4.954 -14.272 1.00 80.62 186 GLU A C 1
ATOM 1487 O O . GLU A 1 186 ? -7.251 -4.997 -13.416 1.00 80.62 186 GLU A O 1
ATOM 1492 N N . VAL A 1 187 ? -5.311 -5.779 -14.224 1.00 82.81 187 VAL A N 1
ATOM 1493 C CA . VAL A 1 187 ? -5.118 -6.749 -13.147 1.00 82.81 187 VAL A CA 1
ATOM 1494 C C . VAL A 1 187 ? -4.927 -6.035 -11.807 1.00 82.81 187 VAL A C 1
ATOM 1496 O O . VAL A 1 187 ? -5.491 -6.475 -10.799 1.00 82.81 187 VAL A O 1
ATOM 1499 N N . LEU A 1 188 ? -4.164 -4.939 -11.789 1.00 85.00 188 LEU A N 1
ATOM 1500 C CA . LEU A 1 188 ? -3.950 -4.127 -10.595 1.00 85.00 188 LEU A CA 1
ATOM 1501 C C . LEU A 1 188 ? -5.216 -3.402 -10.144 1.00 85.00 188 LEU A C 1
ATOM 1503 O O . LEU A 1 188 ? -5.475 -3.404 -8.943 1.00 85.00 188 LEU A O 1
ATOM 1507 N N . ASP A 1 189 ? -6.036 -2.883 -11.058 1.00 85.56 189 ASP A N 1
ATOM 1508 C CA . ASP A 1 189 ? -7.318 -2.255 -10.718 1.00 85.56 189 ASP A CA 1
ATOM 1509 C C . ASP A 1 189 ? -8.263 -3.258 -10.047 1.00 85.56 189 ASP A C 1
ATOM 1511 O O . ASP A 1 189 ? -8.812 -2.995 -8.972 1.00 85.56 189 ASP A O 1
ATOM 1515 N N . ARG A 1 190 ? -8.377 -4.469 -10.606 1.00 86.25 190 ARG A N 1
ATOM 1516 C CA . ARG A 1 190 ? -9.185 -5.541 -10.007 1.00 86.25 190 ARG A CA 1
ATOM 1517 C C . ARG A 1 190 ? -8.671 -5.942 -8.624 1.00 86.25 190 ARG A C 1
ATOM 1519 O O . ARG A 1 190 ? -9.460 -6.157 -7.703 1.00 86.25 190 ARG A O 1
ATOM 1526 N N . PHE A 1 191 ? -7.353 -6.062 -8.449 1.00 87.31 191 PHE A N 1
ATOM 1527 C CA . PHE A 1 191 ? -6.785 -6.322 -7.125 1.00 87.31 191 PHE A CA 1
ATOM 1528 C C . PHE A 1 191 ? -7.008 -5.160 -6.160 1.00 87.31 191 PHE A C 1
ATOM 1530 O O . PHE A 1 191 ? -7.274 -5.417 -4.987 1.00 87.31 191 PHE A O 1
ATOM 1537 N N . GLY A 1 192 ? -6.929 -3.928 -6.660 1.00 87.19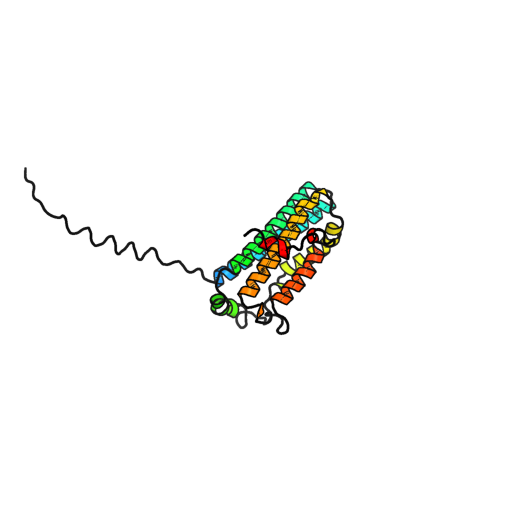 192 GLY A N 1
ATOM 1538 C CA . GLY A 1 192 ? -7.255 -2.690 -5.965 1.00 87.19 192 GLY A CA 1
ATOM 1539 C C . GLY A 1 192 ? -8.631 -2.766 -5.312 1.00 87.19 192 GLY A C 1
ATOM 1540 O O . GLY A 1 192 ? -8.782 -2.721 -4.094 1.00 87.19 192 GLY A O 1
ATOM 1541 N N . GLN A 1 193 ? -9.643 -3.002 -6.141 1.00 87.06 193 GLN A N 1
ATOM 1542 C CA . GLN A 1 193 ? -11.038 -3.081 -5.711 1.00 87.06 193 GLN A CA 1
ATOM 1543 C C . GLN A 1 193 ? -11.299 -4.243 -4.744 1.00 87.06 193 GLN A C 1
ATOM 1545 O O . GLN A 1 193 ? -11.959 -4.069 -3.720 1.00 87.06 193 GLN A O 1
ATOM 1550 N N . ASN A 1 194 ? -10.764 -5.433 -5.033 1.00 88.94 194 ASN A N 1
ATOM 1551 C CA . ASN A 1 194 ? -10.982 -6.605 -4.182 1.00 88.94 194 ASN A CA 1
ATOM 1552 C C . ASN A 1 194 ? -10.375 -6.436 -2.787 1.00 88.94 194 ASN A C 1
ATOM 1554 O O . ASN A 1 194 ? -10.958 -6.881 -1.802 1.00 88.94 194 ASN A O 1
ATOM 1558 N N . ARG A 1 195 ? -9.197 -5.816 -2.701 1.00 91.44 195 ARG A N 1
ATOM 1559 C CA . ARG A 1 195 ? -8.511 -5.560 -1.430 1.00 91.44 195 ARG A CA 1
ATOM 1560 C C . ARG A 1 195 ? -9.146 -4.406 -0.669 1.00 91.44 195 ARG A C 1
ATOM 1562 O O . ARG A 1 195 ? -9.258 -4.505 0.546 1.00 91.44 195 ARG A O 1
ATOM 1569 N N . TRP A 1 196 ? -9.618 -3.376 -1.369 1.00 92.50 196 TRP A N 1
ATOM 1570 C CA . TRP A 1 196 ? -10.373 -2.288 -0.756 1.00 92.50 196 TRP A CA 1
ATOM 1571 C C . TRP A 1 196 ? -11.569 -2.815 0.047 1.00 92.50 196 TRP A C 1
ATOM 1573 O O . TRP A 1 196 ? -11.702 -2.483 1.217 1.00 92.50 196 TRP A O 1
ATOM 1583 N N . ARG A 1 197 ? -12.355 -3.746 -0.509 1.00 91.50 197 ARG A N 1
ATOM 1584 C CA . ARG A 1 197 ? -13.497 -4.364 0.200 1.00 91.50 197 ARG A CA 1
ATOM 1585 C C . ARG A 1 197 ? -13.125 -5.124 1.481 1.00 91.50 197 ARG A C 1
ATOM 1587 O O . ARG A 1 197 ? -13.997 -5.380 2.306 1.00 91.50 197 ARG A O 1
ATOM 1594 N N . LEU A 1 198 ? -11.860 -5.519 1.640 1.00 93.50 198 LEU A N 1
ATOM 1595 C CA . LEU A 1 198 ? -11.378 -6.162 2.868 1.00 93.50 198 LEU A CA 1
ATOM 1596 C C . LEU A 1 198 ? -11.059 -5.143 3.961 1.00 93.50 198 LEU A C 1
ATOM 1598 O O . LEU A 1 198 ? -11.200 -5.457 5.137 1.00 93.50 198 LEU A O 1
ATOM 1602 N N . ILE A 1 199 ? -10.604 -3.950 3.574 1.00 93.94 199 ILE A N 1
ATOM 1603 C CA . ILE A 1 199 ? -10.182 -2.911 4.515 1.00 93.94 199 ILE A CA 1
ATOM 1604 C C . ILE A 1 199 ? -11.265 -1.862 4.767 1.00 93.94 199 ILE A C 1
ATOM 1606 O O . ILE A 1 199 ? -11.245 -1.260 5.826 1.00 93.94 199 ILE A O 1
ATOM 1610 N N . ASP A 1 200 ? -12.214 -1.673 3.847 1.00 93.50 200 ASP A N 1
ATOM 1611 C CA . ASP A 1 200 ? -13.383 -0.787 3.956 1.00 93.50 200 ASP A CA 1
ATOM 1612 C C . ASP A 1 200 ? -14.672 -1.528 3.574 1.00 93.50 200 ASP A C 1
ATOM 1614 O O . ASP A 1 200 ? -15.271 -1.277 2.526 1.00 93.50 200 ASP A O 1
ATOM 1618 N N . PRO A 1 201 ? -15.098 -2.496 4.405 1.00 90.94 201 PRO A N 1
ATOM 1619 C CA . PRO A 1 201 ? -16.259 -3.338 4.116 1.00 90.94 201 PRO A CA 1
ATOM 1620 C C . PRO A 1 201 ? -17.582 -2.559 4.084 1.00 90.94 201 PRO A C 1
ATOM 1622 O O . PRO A 1 201 ? -18.524 -2.982 3.419 1.00 90.94 201 PRO A O 1
ATOM 1625 N N . ASN A 1 202 ? -17.644 -1.402 4.749 1.00 87.12 202 ASN A N 1
ATOM 1626 C CA . ASN A 1 202 ? -18.818 -0.530 4.762 1.00 87.12 202 ASN A CA 1
ATOM 1627 C C . ASN A 1 202 ? -18.797 0.538 3.654 1.00 87.12 202 ASN A C 1
ATOM 1629 O O . ASN A 1 202 ? -19.748 1.312 3.557 1.00 87.12 202 ASN A O 1
ATOM 1633 N N . LEU A 1 203 ? -17.723 0.612 2.856 1.00 79.94 203 LEU A N 1
ATOM 1634 C CA . LEU A 1 203 ? -17.506 1.635 1.826 1.00 79.94 203 LEU A CA 1
ATOM 1635 C C . LEU A 1 203 ? -17.669 3.069 2.368 1.00 79.94 203 LEU A C 1
ATOM 1637 O O . LEU A 1 203 ? -18.158 3.959 1.680 1.00 79.94 203 LEU A O 1
ATOM 1641 N N . LYS A 1 204 ? -17.288 3.327 3.625 1.00 69.56 204 LYS A N 1
ATOM 1642 C CA . LYS A 1 204 ? -17.553 4.629 4.270 1.00 69.56 204 LYS A CA 1
ATOM 1643 C C . LYS A 1 204 ? -16.727 5.755 3.660 1.00 69.56 204 LYS A C 1
ATOM 1645 O O . LYS A 1 204 ? -17.191 6.892 3.582 1.00 69.56 204 LYS A O 1
ATOM 1650 N N . VAL A 1 205 ? -15.526 5.436 3.183 1.00 64.25 205 VAL A N 1
ATOM 1651 C CA . VAL A 1 205 ? -14.622 6.420 2.573 1.00 64.25 205 VAL A CA 1
ATOM 1652 C C . VAL A 1 205 ? -15.050 6.742 1.126 1.00 64.25 205 VAL A C 1
ATOM 1654 O O . VAL A 1 205 ? -14.532 7.678 0.521 1.00 64.25 205 VAL A O 1
ATOM 1657 N N . SER A 1 206 ? -16.062 6.050 0.571 1.00 53.97 206 SER A N 1
ATOM 1658 C CA . SER A 1 206 ? -16.545 6.246 -0.806 1.00 53.97 206 SER A CA 1
ATOM 1659 C C . SER A 1 206 ? -17.510 7.417 -1.019 1.00 53.97 206 SER A C 1
ATOM 1661 O O . SER A 1 206 ? -17.966 7.602 -2.147 1.00 53.97 206 SER A O 1
ATOM 1663 N N . ASN A 1 207 ? -17.819 8.237 -0.006 1.00 43.59 207 ASN A N 1
ATOM 1664 C CA . ASN A 1 207 ? -18.636 9.450 -0.209 1.00 43.59 207 ASN A CA 1
ATOM 1665 C C . ASN A 1 207 ? -17.919 10.555 -1.017 1.00 43.59 207 ASN A C 1
ATOM 1667 O O . ASN A 1 207 ? -18.485 11.612 -1.283 1.00 43.59 207 ASN A O 1
ATOM 1671 N N . GLY A 1 208 ? -16.693 10.297 -1.467 1.00 43.31 208 GLY A N 1
ATOM 1672 C CA . GLY A 1 208 ? -16.117 10.891 -2.664 1.00 43.31 208 GLY A CA 1
ATOM 1673 C C . GLY A 1 208 ? -15.241 9.835 -3.320 1.00 43.31 208 GLY A C 1
ATOM 1674 O O . GLY A 1 208 ? -14.488 9.157 -2.628 1.00 43.31 208 GLY A O 1
ATOM 1675 N N . CYS A 1 209 ? -15.347 9.656 -4.634 1.00 39.06 209 CYS A N 1
ATOM 1676 C CA . CYS A 1 209 ? -14.458 8.765 -5.370 1.00 39.06 209 CYS A CA 1
ATOM 1677 C C . CYS A 1 209 ? -12.992 9.144 -5.048 1.00 39.06 209 CYS A C 1
ATOM 1679 O O . CYS A 1 209 ? -12.575 10.253 -5.394 1.00 39.06 209 CYS A O 1
ATOM 1681 N N . PRO A 1 210 ? -12.188 8.284 -4.391 1.00 46.16 210 PRO A N 1
ATOM 1682 C CA . PRO A 1 210 ? -10.814 8.634 -4.018 1.00 46.16 210 PRO A CA 1
ATOM 1683 C C . PRO A 1 210 ? -9.914 8.831 -5.248 1.00 46.16 210 PRO A C 1
ATOM 1685 O O . PRO A 1 210 ? -8.865 9.460 -5.147 1.00 46.16 210 PRO A O 1
ATOM 1688 N N . PHE A 1 211 ? -10.359 8.366 -6.422 1.00 45.78 211 PHE A N 1
ATOM 1689 C CA . PHE A 1 211 ? -9.713 8.601 -7.713 1.00 45.78 211 PHE A CA 1
ATOM 1690 C C . PHE A 1 211 ? -9.872 10.038 -8.239 1.00 45.78 211 PHE A C 1
ATOM 1692 O O . PHE A 1 211 ? -9.126 10.415 -9.129 1.00 45.78 211 PHE A O 1
ATOM 1699 N N . GLN A 1 212 ? -10.795 10.849 -7.702 1.00 36.00 212 GLN A N 1
ATOM 1700 C CA . GLN A 1 212 ? -10.998 12.242 -8.139 1.00 36.00 212 GLN A CA 1
ATOM 1701 C C . GLN A 1 212 ? -10.349 13.285 -7.219 1.00 36.00 212 GLN A C 1
ATOM 1703 O O . GLN A 1 212 ? -10.159 14.425 -7.628 1.00 36.00 212 GLN A O 1
ATOM 1708 N N . ARG A 1 213 ? -10.003 12.937 -5.971 1.00 34.84 213 ARG A N 1
ATOM 1709 C CA . ARG A 1 213 ? -9.514 13.927 -4.991 1.00 34.84 213 ARG A CA 1
ATOM 1710 C C . ARG A 1 213 ? -8.029 14.279 -5.107 1.00 34.84 213 ARG A C 1
ATOM 1712 O O . ARG A 1 213 ? -7.640 15.314 -4.589 1.00 34.84 213 ARG A O 1
ATOM 1719 N N . PHE A 1 214 ? -7.212 13.473 -5.785 1.00 34.94 214 PHE A N 1
ATOM 1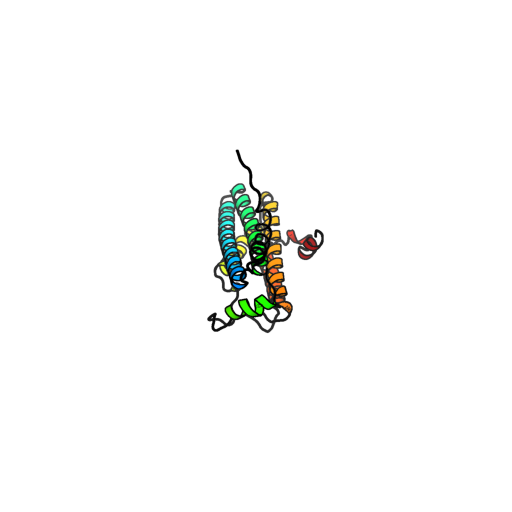720 C CA . PHE A 1 214 ? -5.767 13.732 -5.909 1.00 34.94 214 PHE A CA 1
ATOM 1721 C C . PHE A 1 214 ? -5.368 14.603 -7.112 1.00 34.94 214 PHE A C 1
ATOM 1723 O O . PHE A 1 214 ? -4.221 15.037 -7.177 1.00 34.94 214 PHE A O 1
ATOM 1730 N N . GLU A 1 215 ? -6.287 14.890 -8.038 1.00 33.94 215 GLU A N 1
ATOM 1731 C CA . GLU A 1 215 ? -6.023 15.759 -9.199 1.00 33.94 215 GLU A CA 1
ATOM 1732 C C . GLU A 1 215 ? -6.346 17.241 -8.935 1.00 33.94 215 GLU A C 1
ATOM 1734 O O . GLU A 1 215 ? -6.065 18.084 -9.778 1.00 33.94 215 GLU A O 1
ATOM 1739 N N . ALA A 1 216 ? -6.911 17.581 -7.771 1.00 29.52 216 ALA A N 1
ATOM 1740 C CA . ALA A 1 216 ? -7.376 18.938 -7.471 1.00 29.52 216 ALA A CA 1
ATOM 1741 C C . ALA A 1 216 ? -6.401 19.797 -6.635 1.00 29.52 216 ALA A C 1
ATOM 1743 O O . ALA A 1 216 ? -6.712 20.953 -6.364 1.00 29.52 216 ALA A O 1
ATOM 1744 N N . GLU A 1 217 ? -5.240 19.268 -6.227 1.00 30.38 217 GLU A N 1
ATOM 1745 C CA . GLU A 1 217 ? -4.275 19.982 -5.363 1.00 30.38 217 GLU A CA 1
ATOM 1746 C C . GLU A 1 217 ? -2.808 19.908 -5.847 1.00 30.38 217 GLU A C 1
ATOM 1748 O O . GLU A 1 217 ? -1.889 19.926 -5.032 1.00 30.38 217 GLU A O 1
ATOM 1753 N N . ASN A 1 218 ? -2.560 19.852 -7.163 1.00 33.78 218 ASN 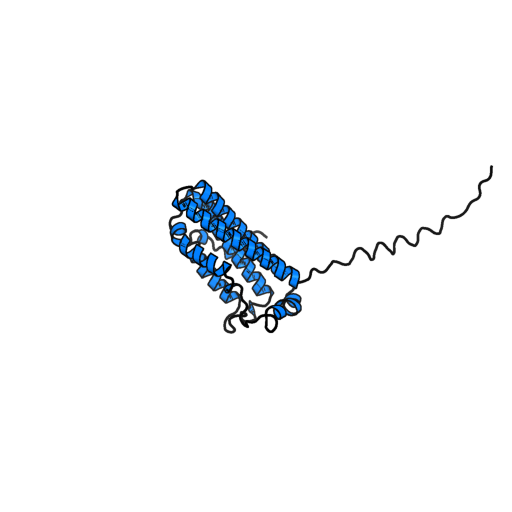A N 1
ATOM 1754 C CA . ASN A 1 218 ? -1.225 20.116 -7.733 1.00 33.78 218 ASN A CA 1
ATOM 1755 C C . ASN A 1 218 ? -1.288 21.123 -8.879 1.00 33.78 218 ASN A C 1
ATOM 1757 O O . ASN A 1 218 ? -2.077 20.879 -9.818 1.00 33.78 218 ASN A O 1
#

Radius of gyration: 25.68 Å; chains: 1; bounding box: 89×67×49 Å

Foldseek 3Di:
DDDDDDDPDDPDPPPPPVPVVVPPPPVPPQLQCQLVVLVVQLLVLLVLLLVLLVQLVVCVVVVVVVSNLVSLLSNLVSLLSSLVSLLSNLVDALVSCVPPPVVCQDPPNDPDLQDDPCPDPSNVSSLVSLQVCQVCLVVPDPSNVVSLLSNLLSLVSNLVSNLVSCVRNCQCPQPHSHDRPDGNNVVSVVVSVVSSCSSNVVCPNVPDPSVPPPVPPD